Protein AF-A0A2W4TGY6-F1 (afdb_monomer_lite)

Sequence (217 aa):
MIARALAAIALIASVGFVSPMAEPAPAGVVAKAIVTSDPLVRLHDAVENATHRHVPGASGSNWVLHRVDRSEPGIDGREFVVATGVITTAGAPDTRMRLTGFYDATTGKLARVSYRLQPAAPTALAPETDWSVQLAVQRAFAQVLPDQTPSFALDSAQSSRVEGGGRRFEGSGIGTWDNNDARFVSFELTLSARGELVEFDYSTPGLGEDAEYVAEH

pLDDT: mean 70.06, std 19.74, range [31.3, 91.81]

Radius of gyration: 29.23 Å; chains: 1; bounding box: 54×73×100 Å

Structure (mmCIF, N/CA/C/O backbone):
data_AF-A0A2W4TGY6-F1
#
_entry.id   AF-A0A2W4TGY6-F1
#
loop_
_atom_site.group_PDB
_atom_site.id
_atom_site.type_symbol
_atom_site.label_atom_id
_atom_site.label_alt_id
_atom_site.label_comp_id
_atom_site.label_asym_id
_atom_site.label_entity_id
_atom_site.label_seq_id
_atom_site.pdbx_PDB_ins_code
_atom_site.Cartn_x
_atom_site.Cartn_y
_atom_site.Cartn_z
_atom_site.occupancy
_atom_site.B_iso_or_equiv
_atom_site.auth_seq_id
_atom_site.auth_comp_id
_atom_site.auth_asym_id
_atom_site.auth_atom_id
_atom_site.pdbx_PDB_model_num
ATOM 1 N N . MET A 1 1 ? -18.789 19.264 76.708 1.00 36.84 1 MET A N 1
ATOM 2 C CA . MET A 1 1 ? -17.474 19.914 76.508 1.00 36.84 1 MET A CA 1
ATOM 3 C C . MET A 1 1 ? -17.204 19.865 75.002 1.00 36.84 1 MET A C 1
ATOM 5 O O . MET A 1 1 ? -17.017 18.774 74.496 1.00 36.84 1 MET A O 1
ATOM 9 N N . ILE A 1 2 ? -17.655 20.846 74.204 1.00 33.03 2 ILE A N 1
ATOM 10 C CA . ILE A 1 2 ? -16.933 22.066 73.747 1.00 33.03 2 ILE A CA 1
ATOM 11 C C . ILE A 1 2 ? -15.502 21.728 73.285 1.00 33.03 2 ILE A C 1
ATOM 13 O O . ILE A 1 2 ? -14.760 21.210 74.102 1.00 33.03 2 ILE A O 1
ATOM 17 N N . ALA A 1 3 ? -14.969 22.056 72.104 1.00 36.59 3 ALA A N 1
ATOM 18 C CA . ALA A 1 3 ? -15.412 22.506 70.777 1.00 36.59 3 ALA A CA 1
ATOM 19 C C . ALA A 1 3 ? -14.113 22.674 69.945 1.00 36.59 3 ALA A C 1
ATOM 21 O O . ALA A 1 3 ? -13.110 23.036 70.549 1.00 36.59 3 ALA A O 1
ATOM 22 N N . ARG A 1 4 ? -14.197 22.606 68.599 1.00 39.66 4 ARG A N 1
ATOM 23 C CA . ARG A 1 4 ? -13.359 23.378 67.632 1.00 39.66 4 ARG A CA 1
ATOM 24 C C . ARG A 1 4 ? -11.844 23.066 67.616 1.00 39.66 4 ARG A C 1
ATOM 26 O O . ARG A 1 4 ? -11.298 22.566 68.576 1.00 39.66 4 ARG A O 1
ATOM 33 N N . ALA A 1 5 ? -11.030 23.356 66.608 1.00 41.00 5 ALA A N 1
ATOM 34 C CA . ALA A 1 5 ? -11.072 23.830 65.220 1.00 41.00 5 ALA A CA 1
ATOM 35 C C . ALA A 1 5 ? -9.586 23.710 64.766 1.00 41.00 5 ALA A C 1
ATOM 37 O O . ALA A 1 5 ? -8.693 23.905 65.581 1.00 41.00 5 ALA A O 1
ATOM 38 N N . LEU A 1 6 ? -9.287 23.166 63.584 1.00 41.88 6 LEU A N 1
ATOM 39 C CA . LEU A 1 6 ? -8.775 23.908 62.416 1.00 41.88 6 LEU A CA 1
ATOM 40 C C . LEU A 1 6 ? -7.467 24.724 62.613 1.00 41.88 6 LEU A C 1
ATOM 42 O O . LEU A 1 6 ? -7.444 25.710 63.337 1.00 41.88 6 LEU A O 1
ATOM 46 N N . ALA A 1 7 ? -6.494 24.382 61.755 1.00 37.22 7 ALA A N 1
ATOM 47 C CA . ALA A 1 7 ? -5.653 25.280 60.944 1.00 37.22 7 ALA A CA 1
ATOM 48 C C . ALA A 1 7 ? -4.264 25.776 61.411 1.00 37.22 7 ALA A C 1
ATOM 50 O O . ALA A 1 7 ? -4.027 26.107 62.565 1.00 37.22 7 ALA A O 1
ATOM 51 N N . ALA A 1 8 ? -3.452 25.961 60.351 1.00 40.72 8 ALA A N 1
ATOM 52 C CA . ALA A 1 8 ? -2.347 26.908 60.125 1.00 40.72 8 ALA A CA 1
ATOM 53 C C . ALA A 1 8 ? -0.943 26.429 60.541 1.00 40.72 8 ALA A C 1
ATOM 55 O O . ALA A 1 8 ? -0.646 26.248 61.712 1.00 40.72 8 ALA A O 1
ATOM 56 N N . ILE A 1 9 ? -0.079 26.043 59.590 1.00 43.41 9 ILE A N 1
ATOM 57 C CA . ILE A 1 9 ? 0.782 26.914 58.753 1.00 43.41 9 ILE A CA 1
ATOM 58 C C . ILE A 1 9 ? 1.551 27.929 59.606 1.00 43.41 9 ILE A C 1
ATOM 60 O O . ILE A 1 9 ? 0.996 28.942 60.019 1.00 43.41 9 ILE A O 1
ATOM 64 N N . ALA A 1 10 ? 2.856 27.695 59.767 1.00 44.34 10 ALA A N 1
ATOM 65 C CA . ALA A 1 10 ? 3.810 28.718 60.168 1.00 44.34 10 ALA A CA 1
ATOM 66 C C . ALA A 1 10 ? 5.026 28.690 59.232 1.00 44.34 10 ALA A C 1
ATOM 68 O O . ALA A 1 10 ? 5.767 27.716 59.132 1.00 44.34 10 ALA A O 1
ATOM 69 N N . LEU A 1 11 ? 5.145 29.802 58.520 1.00 32.25 11 LEU A N 1
ATOM 70 C CA . LEU A 1 11 ? 6.206 30.266 57.646 1.00 32.25 11 LEU A CA 1
ATOM 71 C C . LEU A 1 11 ? 7.428 30.685 58.482 1.00 32.25 11 LEU A C 1
ATOM 73 O O . LEU A 1 11 ? 7.255 31.481 59.400 1.00 32.25 11 LEU A O 1
ATOM 77 N N . ILE A 1 12 ? 8.646 30.256 58.130 1.00 46.69 12 ILE A N 1
ATOM 78 C CA . ILE A 1 12 ? 9.878 30.975 58.509 1.00 46.69 12 ILE A CA 1
ATOM 79 C C . ILE A 1 12 ? 10.827 31.031 57.303 1.00 46.69 12 ILE A C 1
ATOM 81 O O . ILE A 1 12 ? 11.457 30.047 56.925 1.00 46.69 12 ILE A O 1
ATOM 85 N N . ALA A 1 13 ? 10.909 32.226 56.712 1.00 34.91 13 ALA A N 1
ATOM 86 C CA . ALA A 1 13 ? 12.086 32.743 56.016 1.00 34.91 13 ALA A CA 1
ATOM 87 C C . ALA A 1 13 ? 13.178 33.008 57.077 1.00 34.91 13 ALA A C 1
ATOM 89 O O . ALA A 1 13 ? 12.854 33.421 58.184 1.00 34.91 13 ALA A O 1
ATOM 90 N N . SER A 1 14 ? 14.484 32.874 56.858 1.00 39.31 14 SER A N 1
ATOM 91 C CA . SER A 1 14 ? 15.265 33.791 56.026 1.00 39.31 14 SER A CA 1
ATOM 92 C C . SER A 1 14 ? 16.778 33.532 56.200 1.00 3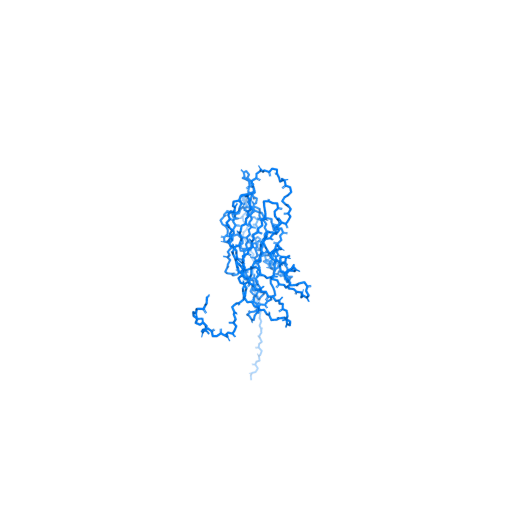9.31 14 SER A C 1
ATOM 94 O O . SER A 1 14 ? 17.253 33.311 57.306 1.00 39.31 14 SER A O 1
ATOM 96 N N . VAL A 1 15 ? 17.489 33.628 55.070 1.00 37.28 15 VAL A N 1
ATOM 97 C CA . VAL A 1 15 ? 18.794 34.283 54.835 1.00 37.28 15 VAL A CA 1
ATOM 98 C C . VAL A 1 15 ? 20.065 33.763 55.537 1.00 37.28 15 VAL A C 1
ATOM 100 O O . VAL A 1 15 ? 20.356 34.070 56.686 1.00 37.28 15 VAL A O 1
ATOM 103 N N . GLY A 1 16 ? 20.936 33.165 54.716 1.00 32.06 16 GLY A N 1
ATOM 104 C CA . GLY A 1 16 ? 22.392 33.278 54.813 1.00 32.06 16 GLY A CA 1
ATOM 105 C C . GLY A 1 16 ? 22.969 33.520 53.414 1.00 32.06 16 GLY A C 1
ATOM 106 O O . GLY A 1 16 ? 22.991 32.617 52.586 1.00 32.06 16 GLY A O 1
ATOM 107 N N . PHE A 1 17 ? 23.357 34.764 53.133 1.00 31.67 17 PHE A N 1
ATOM 108 C CA . PHE A 1 17 ? 23.968 35.234 51.884 1.00 31.67 17 PHE A CA 1
ATOM 109 C C . PHE A 1 17 ? 25.457 34.855 51.847 1.00 31.67 17 PHE A C 1
ATOM 111 O O . PHE A 1 17 ? 26.193 35.339 52.699 1.00 31.67 17 PHE A O 1
ATOM 118 N N . VAL A 1 18 ? 25.913 34.106 50.834 1.00 36.84 18 VAL A N 1
ATOM 119 C CA . VAL A 1 18 ? 27.200 34.350 50.149 1.00 36.84 18 VAL A CA 1
ATOM 120 C C . VAL A 1 18 ? 27.073 33.859 48.698 1.00 36.84 18 VAL A C 1
ATOM 122 O O . VAL A 1 18 ? 26.816 32.688 48.442 1.00 36.84 18 VAL A O 1
ATOM 125 N N . SER A 1 19 ? 27.245 34.759 47.735 1.00 33.69 19 SER A N 1
ATOM 126 C CA . SER A 1 19 ? 27.652 34.450 46.356 1.00 33.69 19 SER A CA 1
ATOM 127 C C . SER A 1 19 ? 28.918 35.269 46.095 1.00 33.69 19 SER A C 1
ATOM 129 O O . SER A 1 19 ? 29.038 36.368 46.643 1.00 33.69 19 SER A O 1
ATOM 131 N N . PRO A 1 20 ? 29.868 34.753 45.298 1.00 43.09 20 PRO A N 1
ATOM 132 C CA . PRO A 1 20 ? 29.775 35.091 43.883 1.00 43.09 20 PRO A CA 1
ATOM 133 C C . PRO A 1 20 ? 30.134 33.946 42.917 1.00 43.09 20 PRO A C 1
ATOM 135 O O . PRO A 1 20 ? 31.142 33.267 43.060 1.00 43.09 20 PRO A O 1
ATOM 138 N N . MET A 1 21 ? 29.325 33.871 41.858 1.00 35.94 21 MET A N 1
ATOM 139 C CA . MET A 1 21 ? 29.718 33.542 40.483 1.00 35.94 21 MET A CA 1
ATOM 140 C C . MET A 1 21 ? 30.030 32.074 40.135 1.00 35.94 21 MET A C 1
ATOM 142 O O . MET A 1 21 ? 31.175 31.668 39.983 1.00 35.94 21 MET A O 1
ATOM 146 N N . ALA A 1 22 ? 28.960 31.327 39.856 1.00 35.75 22 ALA A N 1
ATOM 147 C CA . ALA A 1 22 ? 28.905 30.378 38.746 1.00 35.75 22 ALA A CA 1
ATOM 148 C C . ALA A 1 22 ? 27.548 30.578 38.044 1.00 35.75 22 ALA A C 1
ATOM 150 O O . ALA A 1 22 ? 26.528 30.748 38.711 1.00 35.75 22 ALA A O 1
ATOM 151 N N . GLU A 1 23 ? 27.564 30.665 36.716 1.00 38.12 23 GLU A N 1
ATOM 152 C CA . GLU A 1 23 ? 26.414 30.920 35.841 1.00 38.12 23 GLU A CA 1
ATOM 153 C C . GLU A 1 23 ? 25.168 30.066 36.152 1.00 38.12 23 GLU A C 1
ATOM 155 O O . GLU A 1 23 ? 25.290 28.893 36.518 1.00 38.12 23 GLU A O 1
ATOM 160 N N . PRO A 1 24 ? 23.952 30.607 35.943 1.00 36.69 24 PRO A N 1
ATOM 161 C CA . PRO A 1 24 ? 22.729 29.828 36.029 1.00 36.69 24 PRO A CA 1
ATOM 162 C C . PRO A 1 24 ? 22.634 28.893 34.818 1.00 36.69 24 PRO A C 1
ATOM 164 O O . PRO A 1 24 ? 22.307 29.324 33.713 1.00 36.69 24 PRO A O 1
ATOM 167 N N . ALA A 1 25 ? 22.860 27.595 35.023 1.00 43.50 25 ALA A N 1
ATOM 168 C CA . ALA A 1 25 ? 22.314 26.603 34.103 1.00 43.50 25 ALA A CA 1
ATOM 169 C C . ALA A 1 25 ? 20.780 26.768 34.117 1.00 43.50 25 ALA A C 1
ATOM 171 O O . ALA A 1 25 ? 20.180 26.744 35.199 1.00 43.50 25 ALA A O 1
ATOM 172 N N . PRO A 1 26 ? 20.137 27.019 32.963 1.00 41.47 26 PRO A N 1
ATOM 173 C CA . PRO A 1 26 ? 18.735 27.389 32.928 1.00 41.47 26 PRO A CA 1
ATOM 174 C C . PRO A 1 26 ? 17.873 26.262 33.487 1.00 41.47 26 PRO A C 1
ATOM 176 O O . PRO A 1 26 ? 18.088 25.082 33.205 1.00 41.47 26 PRO A O 1
ATOM 179 N N . ALA A 1 27 ? 16.899 26.681 34.295 1.00 38.06 27 ALA A N 1
ATOM 180 C CA . ALA A 1 27 ? 15.831 25.871 34.841 1.00 38.06 27 ALA A CA 1
ATOM 181 C C . ALA A 1 27 ? 15.358 24.846 33.810 1.00 38.06 27 ALA A C 1
ATOM 183 O O . ALA A 1 27 ? 14.990 25.206 32.690 1.00 38.06 27 ALA A O 1
ATOM 184 N N . GLY A 1 28 ? 15.378 23.576 34.217 1.00 31.30 28 GLY A N 1
ATOM 185 C CA . GLY A 1 28 ? 14.817 22.484 33.446 1.00 31.30 28 GLY A CA 1
ATOM 186 C C . GLY A 1 28 ? 13.420 22.868 32.987 1.00 31.30 28 GLY A C 1
ATOM 187 O O . GLY A 1 28 ? 12.489 22.966 33.789 1.00 31.30 28 GLY A O 1
ATOM 188 N N . VAL A 1 29 ? 13.292 23.105 31.684 1.00 33.41 29 VAL A N 1
ATOM 189 C CA . VAL A 1 29 ? 12.009 23.128 31.006 1.00 33.41 29 VAL A CA 1
ATOM 190 C C . VAL A 1 29 ? 11.471 21.717 31.172 1.00 33.41 29 VAL A C 1
ATOM 192 O O . VAL A 1 29 ? 11.839 20.800 30.442 1.00 33.41 29 VAL A O 1
ATOM 195 N N . VAL A 1 30 ? 10.632 21.516 32.187 1.00 37.06 30 VAL A N 1
ATOM 196 C CA . VAL A 1 30 ? 9.728 20.375 32.211 1.00 37.06 30 VAL A CA 1
ATOM 197 C C . VAL A 1 30 ? 8.812 20.623 31.023 1.00 37.06 30 VAL A C 1
ATOM 199 O O . VAL A 1 30 ? 7.873 21.413 31.114 1.00 37.06 30 VAL A O 1
ATOM 202 N N . ALA A 1 31 ? 9.164 20.045 29.874 1.00 35.81 31 ALA A N 1
ATOM 203 C CA . ALA A 1 31 ? 8.330 20.053 28.690 1.00 35.81 31 ALA A CA 1
ATOM 204 C C . ALA A 1 31 ? 7.011 19.397 29.095 1.00 35.81 31 ALA A C 1
ATOM 206 O O . ALA A 1 31 ? 6.897 18.177 29.211 1.00 35.81 31 ALA A O 1
ATOM 207 N N . LYS A 1 32 ? 6.028 20.233 29.425 1.00 33.88 32 LYS A N 1
ATOM 208 C CA . LYS A 1 32 ? 4.662 19.810 29.672 1.00 33.88 32 LYS A CA 1
ATOM 209 C C . LYS A 1 32 ? 4.199 19.261 28.333 1.00 33.88 32 LYS A C 1
ATOM 211 O O . LYS A 1 32 ? 3.981 20.043 27.413 1.00 33.88 32 LYS A O 1
ATOM 216 N N . ALA A 1 33 ? 4.167 17.933 28.211 1.00 37.94 33 ALA A N 1
ATOM 217 C CA . ALA A 1 33 ? 3.685 17.253 27.021 1.00 37.94 33 ALA A CA 1
ATOM 218 C C . ALA A 1 33 ? 2.339 17.881 26.659 1.00 37.94 33 ALA A C 1
ATOM 220 O O . ALA A 1 33 ? 1.377 17.797 27.429 1.00 37.94 33 ALA A O 1
ATOM 221 N N . ILE A 1 34 ? 2.313 18.608 25.545 1.00 45.03 34 ILE A N 1
ATOM 222 C CA . ILE A 1 34 ? 1.087 19.161 24.998 1.00 45.03 34 ILE A CA 1
ATOM 223 C C . ILE A 1 34 ? 0.309 17.931 24.553 1.00 45.03 34 ILE A C 1
ATOM 225 O O . ILE A 1 34 ? 0.612 17.325 23.532 1.00 45.03 34 ILE A O 1
ATOM 229 N N . VAL A 1 35 ? -0.634 17.491 25.384 1.00 47.22 35 VAL A N 1
ATOM 230 C CA . VAL A 1 35 ? -1.609 16.480 24.990 1.00 47.22 35 VAL A CA 1
ATOM 231 C C . VAL A 1 35 ? -2.537 17.191 24.021 1.00 47.22 35 VAL A C 1
ATOM 233 O O . VAL A 1 35 ? -3.516 17.816 24.424 1.00 47.22 35 VAL A O 1
ATOM 236 N N . THR A 1 36 ? -2.160 17.193 22.747 1.00 51.38 36 THR A N 1
ATOM 237 C CA . THR A 1 36 ? -2.984 17.784 21.704 1.00 51.38 36 THR A CA 1
ATOM 238 C C . THR A 1 36 ? -4.235 16.927 21.546 1.00 51.38 36 THR A C 1
ATOM 240 O O . THR A 1 36 ? -4.145 15.719 21.341 1.00 51.38 36 THR A O 1
ATOM 243 N N . SER A 1 37 ? -5.412 17.536 21.683 1.00 61.47 37 SER A N 1
ATOM 244 C CA . SER A 1 37 ? -6.711 16.854 21.578 1.00 61.47 37 SER A CA 1
ATOM 245 C C . SER A 1 37 ? -7.128 16.568 20.133 1.00 61.47 37 SER A C 1
ATOM 247 O O . SER A 1 37 ? -8.112 15.867 19.916 1.00 61.47 37 SER A O 1
ATOM 249 N N . ASP A 1 38 ? -6.419 17.137 19.155 1.00 74.81 38 ASP A N 1
ATOM 250 C CA . ASP A 1 38 ? -6.697 16.951 17.734 1.00 74.81 38 ASP A CA 1
ATOM 251 C C . ASP A 1 38 ? -6.284 15.530 17.298 1.00 74.81 38 ASP A C 1
ATOM 253 O O . ASP A 1 38 ? -5.100 15.182 17.398 1.00 74.81 38 ASP A O 1
ATOM 257 N N . PRO A 1 39 ? -7.225 14.697 16.809 1.00 71.81 39 PRO A N 1
ATOM 258 C CA . PRO A 1 39 ? -6.940 13.338 16.355 1.00 71.81 39 PRO A CA 1
ATOM 259 C C . PRO A 1 39 ? -5.840 13.260 15.289 1.00 71.81 39 PRO A C 1
ATOM 261 O O . PRO A 1 39 ? -5.061 12.307 15.286 1.00 71.81 39 PRO A O 1
ATOM 264 N N . LEU A 1 40 ? -5.748 14.258 14.403 1.00 77.56 40 LEU A N 1
ATOM 265 C CA . LEU A 1 40 ? -4.730 14.290 13.352 1.00 77.56 40 LEU A CA 1
ATOM 266 C C . LEU A 1 40 ? -3.344 14.559 13.929 1.00 77.56 40 LEU A C 1
ATOM 268 O O . LEU A 1 40 ? -2.377 13.912 13.529 1.00 77.56 40 LEU A O 1
ATOM 272 N N . VAL A 1 41 ? -3.252 15.462 14.907 1.00 82.25 41 VAL A N 1
ATOM 273 C CA . VAL A 1 41 ? -1.983 15.748 15.587 1.00 82.25 41 VAL A CA 1
ATOM 274 C C . VAL A 1 41 ? -1.541 14.540 16.408 1.00 82.25 41 VAL A C 1
ATOM 276 O O . VAL A 1 41 ? -0.393 14.126 16.298 1.00 82.25 41 VAL A O 1
ATOM 279 N N . ARG A 1 42 ? -2.457 13.884 17.135 1.00 85.12 42 ARG A N 1
ATOM 280 C CA . ARG A 1 42 ? -2.125 12.663 17.895 1.00 85.12 42 ARG A CA 1
ATOM 281 C C . ARG A 1 42 ? -1.643 11.526 17.003 1.00 85.12 42 ARG A C 1
ATOM 283 O O . ARG A 1 42 ? -0.796 10.742 17.423 1.00 85.12 42 ARG A O 1
ATOM 290 N N . LEU A 1 43 ? -2.198 11.398 15.801 1.00 84.00 43 LEU A N 1
ATOM 291 C CA . LEU A 1 43 ? -1.736 10.410 14.836 1.00 84.00 43 LEU A CA 1
ATOM 292 C C . LEU A 1 43 ? -0.354 10.764 14.286 1.00 84.00 43 LEU A C 1
ATOM 294 O O . LEU A 1 43 ? 0.498 9.882 14.189 1.00 84.00 43 LEU A O 1
ATOM 298 N N . HIS A 1 44 ? -0.124 12.033 13.949 1.00 85.12 44 HIS A N 1
ATOM 299 C CA . HIS A 1 44 ? 1.182 12.495 13.491 1.00 85.12 44 HIS A CA 1
ATOM 300 C C . HIS A 1 44 ? 2.253 12.232 14.558 1.00 85.12 44 HIS A C 1
ATOM 302 O O . HIS A 1 44 ? 3.244 11.565 14.264 1.00 85.12 44 HIS A O 1
ATOM 308 N N . ASP A 1 45 ? 1.982 12.607 15.810 1.00 87.94 45 ASP A N 1
ATOM 309 C CA . ASP A 1 45 ? 2.859 12.335 16.951 1.00 87.94 45 ASP A CA 1
ATOM 310 C C . ASP A 1 45 ? 3.095 10.828 17.133 1.00 87.94 45 ASP A C 1
ATOM 312 O O . ASP A 1 45 ? 4.203 10.397 17.453 1.00 87.94 45 ASP A O 1
ATOM 316 N N . ALA A 1 46 ? 2.069 9.992 16.938 1.00 89.00 46 ALA A N 1
ATOM 317 C CA . ALA A 1 46 ? 2.204 8.540 17.040 1.00 89.00 46 ALA A CA 1
ATOM 318 C C . ALA A 1 46 ? 3.097 7.962 15.931 1.00 89.00 46 ALA A C 1
ATOM 320 O O . ALA A 1 46 ? 3.905 7.072 16.203 1.00 89.00 46 ALA A O 1
ATOM 321 N N . VAL A 1 47 ? 2.975 8.472 14.702 1.00 87.75 47 VAL A N 1
ATOM 322 C CA . VAL A 1 47 ? 3.815 8.092 13.558 1.00 87.75 47 VAL A CA 1
ATOM 323 C C . VAL A 1 47 ? 5.256 8.554 13.766 1.00 87.75 47 VAL A C 1
ATOM 325 O O . VAL A 1 47 ? 6.179 7.771 13.540 1.00 87.75 47 VAL A O 1
ATOM 328 N N . GLU A 1 48 ? 5.468 9.782 14.232 1.00 88.56 48 GLU A N 1
ATOM 329 C CA . GLU A 1 48 ? 6.797 10.334 14.509 1.00 88.56 48 GLU A CA 1
ATOM 330 C C . GLU A 1 48 ? 7.487 9.567 15.647 1.00 88.56 48 GLU A C 1
ATOM 332 O O . GLU A 1 48 ? 8.602 9.064 15.482 1.00 88.56 48 GLU A O 1
ATOM 337 N N . ASN A 1 49 ? 6.783 9.341 16.761 1.00 88.25 49 ASN A N 1
ATOM 338 C CA . ASN A 1 49 ? 7.291 8.524 17.863 1.00 88.25 49 ASN A CA 1
ATOM 339 C C . ASN A 1 49 ? 7.602 7.088 17.421 1.00 88.25 49 ASN A C 1
ATOM 341 O O . ASN A 1 49 ? 8.629 6.529 17.813 1.00 88.25 49 ASN A O 1
ATOM 345 N N . ALA A 1 50 ? 6.738 6.474 16.606 1.00 86.81 50 ALA A N 1
ATOM 346 C CA . ALA A 1 50 ? 6.988 5.143 16.061 1.00 86.81 50 ALA A CA 1
ATOM 347 C C . ALA A 1 50 ? 8.215 5.129 15.139 1.00 86.81 50 ALA A C 1
ATOM 349 O O . ALA A 1 50 ? 9.011 4.193 15.203 1.00 86.81 50 ALA A O 1
ATOM 350 N N . THR A 1 51 ? 8.396 6.178 14.337 1.00 85.44 51 THR A N 1
ATOM 351 C CA . THR A 1 51 ? 9.543 6.344 13.441 1.00 85.44 51 THR A CA 1
ATOM 352 C C . THR A 1 51 ? 10.842 6.399 14.241 1.00 85.44 51 THR A C 1
ATOM 354 O O . THR A 1 51 ? 11.709 5.550 14.044 1.00 85.44 51 THR A O 1
ATOM 357 N N . HIS A 1 52 ? 10.953 7.303 15.219 1.00 85.38 52 HIS A N 1
ATOM 358 C CA . HIS A 1 52 ? 12.153 7.407 16.058 1.00 85.38 52 HIS A CA 1
ATOM 359 C C . HIS A 1 52 ? 12.425 6.148 16.888 1.00 85.38 52 HIS A C 1
ATOM 361 O O . HIS A 1 52 ? 13.579 5.806 17.141 1.00 85.38 52 HIS A O 1
ATOM 367 N N . ARG A 1 53 ? 11.374 5.436 17.313 1.00 86.00 53 ARG A N 1
ATOM 368 C CA . ARG A 1 53 ? 11.519 4.231 18.135 1.00 86.00 53 ARG A CA 1
ATOM 369 C C . ARG A 1 53 ? 11.926 2.992 17.339 1.00 86.00 53 ARG A C 1
ATOM 371 O O . ARG A 1 53 ? 12.658 2.160 17.871 1.00 86.00 53 ARG A O 1
ATOM 378 N N . HIS A 1 54 ? 11.397 2.820 16.129 1.00 82.19 54 HIS A N 1
ATOM 379 C CA . HIS A 1 54 ? 11.490 1.553 15.398 1.00 82.19 54 HIS A CA 1
ATOM 380 C C . HIS A 1 54 ? 12.388 1.604 14.167 1.00 82.19 54 HIS A C 1
ATOM 382 O O . HIS A 1 54 ? 12.840 0.548 13.732 1.00 82.19 54 HIS A O 1
ATOM 388 N N . VAL A 1 55 ? 12.652 2.785 13.605 1.00 80.69 55 VAL A N 1
ATOM 389 C CA . VAL A 1 55 ? 13.395 2.909 12.350 1.00 80.69 55 VAL A CA 1
ATOM 390 C C . VAL A 1 55 ? 14.867 3.222 12.635 1.00 80.69 55 VAL A C 1
ATOM 392 O O . VAL A 1 55 ? 15.181 4.275 13.199 1.00 80.69 55 VAL A O 1
ATOM 395 N N . PRO A 1 56 ? 15.804 2.342 12.239 1.00 76.06 56 PRO A N 1
ATOM 396 C CA . PRO A 1 56 ? 17.230 2.595 12.395 1.00 76.06 56 PRO A CA 1
ATOM 397 C C . PRO A 1 56 ? 17.651 3.867 11.656 1.00 76.06 56 PRO A C 1
ATOM 399 O O . PRO A 1 56 ? 17.309 4.055 10.492 1.00 76.06 56 PRO A O 1
ATOM 402 N N . GLY A 1 57 ? 18.401 4.739 12.332 1.00 72.69 57 GLY A N 1
ATOM 403 C CA . GLY A 1 57 ? 18.884 6.000 11.755 1.00 72.69 57 GLY A CA 1
ATOM 404 C C . GLY A 1 57 ? 17.865 7.145 11.738 1.00 72.69 57 GLY A C 1
ATOM 405 O O . GLY A 1 57 ? 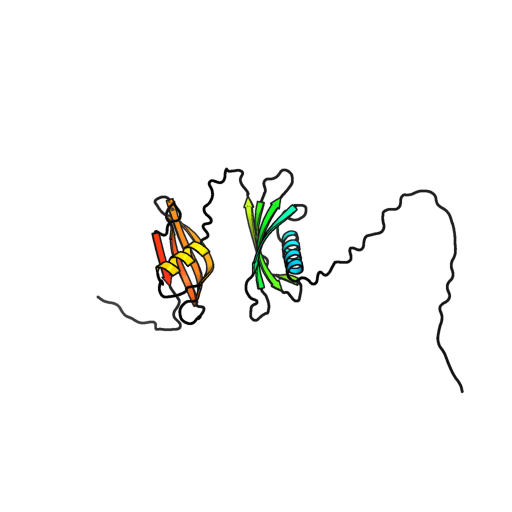18.227 8.256 11.359 1.00 72.69 57 GLY A O 1
ATOM 406 N N . ALA A 1 58 ? 16.623 6.928 12.188 1.00 75.06 58 ALA A N 1
ATOM 407 C CA . ALA A 1 58 ? 15.649 8.012 12.336 1.00 75.06 58 ALA A CA 1
ATOM 408 C C . ALA A 1 58 ? 15.953 8.927 13.535 1.00 75.06 58 ALA A C 1
ATOM 410 O O . ALA A 1 58 ? 15.635 10.114 13.514 1.00 75.06 58 ALA A O 1
ATOM 411 N N . SER A 1 59 ? 16.576 8.402 14.591 1.00 72.00 59 SER A N 1
ATOM 412 C CA . SER A 1 59 ? 17.010 9.202 15.742 1.00 72.00 59 SER A CA 1
ATOM 413 C C . SER A 1 59 ? 18.138 10.155 15.345 1.00 72.00 59 SER A C 1
ATOM 415 O O . SER A 1 59 ? 19.233 9.709 15.012 1.00 72.00 59 SER A O 1
ATOM 417 N N . GLY A 1 60 ? 17.869 11.463 15.391 1.00 66.75 60 GLY A N 1
ATOM 418 C CA . GLY A 1 60 ? 18.813 12.512 14.980 1.00 66.75 60 GLY A CA 1
ATOM 419 C C . GLY A 1 60 ? 18.759 12.884 13.493 1.00 66.75 60 GLY A C 1
ATOM 420 O O . GLY A 1 60 ? 19.512 13.757 13.070 1.00 66.75 60 GLY A O 1
ATOM 421 N N . SER A 1 61 ? 17.868 12.261 12.717 1.00 70.88 61 SER A N 1
ATOM 422 C CA . SER A 1 61 ? 17.578 12.647 11.333 1.00 70.88 61 SER A CA 1
ATOM 423 C C . SER A 1 61 ? 16.291 13.464 11.264 1.00 70.88 61 SER A C 1
ATOM 425 O O . SER A 1 61 ? 15.382 13.280 12.075 1.00 70.88 61 SER A O 1
ATOM 427 N N . ASN A 1 62 ? 16.191 14.341 10.267 1.00 75.56 62 ASN A N 1
ATOM 428 C CA . ASN A 1 62 ? 14.977 15.109 10.027 1.00 75.56 62 ASN A CA 1
ATOM 429 C C . ASN A 1 62 ? 14.008 14.232 9.225 1.00 75.56 62 ASN A C 1
ATOM 431 O O . ASN A 1 62 ? 14.195 14.000 8.026 1.00 75.56 62 ASN A O 1
ATOM 435 N N . TRP A 1 63 ? 12.995 13.711 9.913 1.00 78.44 63 TRP A N 1
ATOM 436 C CA . TRP A 1 63 ? 11.869 13.019 9.300 1.00 78.44 63 TRP A CA 1
ATOM 437 C C . TRP A 1 63 ? 10.882 14.041 8.732 1.00 78.44 63 TRP A C 1
ATOM 439 O O . TRP A 1 63 ? 10.405 14.920 9.445 1.00 78.44 63 TRP A O 1
ATOM 449 N N . VAL A 1 64 ? 10.560 13.909 7.447 1.00 81.50 64 VAL A N 1
ATOM 450 C CA . VAL A 1 64 ? 9.522 14.703 6.787 1.00 81.50 64 VAL A CA 1
ATOM 451 C C . VAL A 1 64 ? 8.413 13.766 6.343 1.00 81.50 64 VAL A C 1
ATOM 453 O O . VAL A 1 64 ? 8.571 12.984 5.403 1.00 81.50 64 VAL A O 1
ATOM 456 N N . LEU A 1 65 ? 7.274 13.852 7.023 1.00 80.81 65 LEU A N 1
ATOM 457 C CA . LEU A 1 65 ? 6.067 13.130 6.652 1.00 80.81 65 LEU A CA 1
ATOM 458 C C . LEU A 1 65 ? 5.445 13.758 5.396 1.00 80.81 65 LEU A C 1
ATOM 460 O O . LEU A 1 65 ? 5.152 14.951 5.374 1.00 80.81 65 LEU A O 1
ATOM 464 N N . HIS A 1 66 ? 5.210 12.955 4.359 1.00 78.50 66 HIS A N 1
ATOM 465 C CA . HIS A 1 66 ? 4.572 13.419 3.122 1.00 78.50 66 HIS A CA 1
ATOM 466 C C . HIS A 1 66 ? 3.095 13.044 3.044 1.00 78.50 66 HIS A C 1
ATOM 468 O O . HIS A 1 66 ? 2.285 13.826 2.552 1.00 78.50 66 HIS A O 1
ATOM 474 N N . ARG A 1 67 ? 2.741 11.839 3.501 1.00 76.62 67 ARG A N 1
ATOM 475 C CA . ARG A 1 67 ? 1.377 11.313 3.390 1.00 76.62 67 ARG A CA 1
ATOM 476 C C . ARG A 1 67 ? 1.087 10.292 4.480 1.00 76.62 67 ARG A C 1
ATOM 478 O O . ARG A 1 67 ? 1.960 9.494 4.823 1.00 76.62 67 ARG A O 1
ATOM 485 N N . VAL A 1 68 ? -0.149 10.308 4.974 1.00 80.81 68 VAL A N 1
ATOM 486 C CA . VAL A 1 68 ? -0.703 9.314 5.899 1.00 80.81 68 VAL A CA 1
ATOM 487 C C . VAL A 1 68 ? -2.048 8.851 5.363 1.00 80.81 68 VAL A C 1
ATOM 489 O O . VAL A 1 68 ? -2.964 9.659 5.229 1.00 80.81 68 VAL A O 1
ATOM 492 N N . ASP A 1 69 ? -2.161 7.559 5.086 1.00 76.31 69 ASP A N 1
ATOM 493 C CA . ASP A 1 69 ? -3.419 6.899 4.746 1.00 76.31 69 ASP A CA 1
ATOM 494 C C . ASP A 1 69 ? -3.909 6.076 5.945 1.00 76.31 69 ASP A C 1
ATOM 496 O O . ASP A 1 69 ? -3.106 5.533 6.713 1.00 76.31 69 ASP A O 1
ATOM 500 N N . ARG A 1 70 ? -5.233 5.995 6.102 1.00 80.44 70 ARG A N 1
ATOM 501 C CA . ARG A 1 70 ? -5.906 5.310 7.212 1.00 80.44 70 ARG A CA 1
ATOM 502 C C . ARG A 1 70 ? -7.023 4.417 6.697 1.00 80.44 70 ARG A C 1
ATOM 504 O O . ARG A 1 70 ? -7.739 4.821 5.783 1.00 80.44 70 ARG A O 1
ATOM 511 N N . SER A 1 71 ? -7.193 3.250 7.308 1.00 73.19 71 SER A N 1
ATOM 512 C CA . SER A 1 71 ? -8.413 2.459 7.158 1.00 73.19 71 SER A CA 1
ATOM 513 C C . SER A 1 71 ? -9.519 2.978 8.074 1.00 73.19 71 SER A C 1
ATOM 515 O O . SER A 1 71 ? -9.257 3.695 9.041 1.00 73.19 71 SER A O 1
ATOM 517 N N . GLU A 1 72 ? -10.749 2.541 7.815 1.00 72.19 72 GLU A N 1
ATOM 518 C CA . GLU A 1 72 ? -11.804 2.617 8.824 1.00 72.19 72 GLU A CA 1
ATOM 519 C C . GLU A 1 72 ? -11.413 1.793 10.070 1.00 72.19 72 GLU A C 1
ATOM 521 O O . GLU A 1 72 ? -10.661 0.811 9.945 1.00 72.19 72 GLU A O 1
ATOM 526 N N . PRO A 1 73 ? -11.870 2.186 11.274 1.00 73.56 73 PRO A N 1
ATOM 527 C CA . PRO A 1 73 ? -11.616 1.428 12.493 1.00 73.56 73 PRO A CA 1
ATOM 528 C C . PRO A 1 73 ? -12.251 0.035 12.417 1.00 73.56 73 PRO A C 1
ATOM 530 O O . PRO A 1 73 ? -13.429 -0.102 12.089 1.00 73.56 73 PRO A O 1
ATOM 533 N N . GLY A 1 74 ? -11.482 -0.999 12.763 1.00 66.56 74 GLY A N 1
ATOM 534 C CA . GLY A 1 74 ? -11.999 -2.362 12.888 1.00 66.56 74 GLY A CA 1
ATOM 535 C C . GLY A 1 74 ? -12.918 -2.551 14.104 1.00 66.56 74 GLY A C 1
ATOM 536 O O . GLY A 1 74 ? -13.135 -1.641 14.902 1.00 66.56 74 GLY A O 1
ATOM 537 N N . ILE A 1 75 ? -13.414 -3.778 14.300 1.00 66.31 75 ILE A N 1
ATOM 538 C CA . ILE A 1 75 ? -14.265 -4.166 15.450 1.00 66.31 75 ILE A CA 1
ATOM 539 C C . ILE A 1 75 ? -13.561 -3.920 16.800 1.00 66.31 75 ILE A C 1
ATOM 541 O O . ILE A 1 75 ? -14.201 -3.688 17.822 1.00 66.31 75 ILE A O 1
ATOM 545 N N . ASP A 1 76 ? -12.231 -3.943 16.807 1.00 77.06 76 ASP A N 1
ATOM 546 C CA . ASP A 1 76 ? -11.376 -3.655 17.958 1.00 77.06 76 ASP A CA 1
ATOM 547 C C . ASP A 1 76 ? -11.045 -2.159 18.128 1.00 77.06 76 ASP A C 1
ATOM 549 O O . ASP A 1 76 ? -10.264 -1.801 19.012 1.00 77.06 76 ASP A O 1
ATOM 553 N N . GLY A 1 77 ? -11.618 -1.288 17.291 1.00 78.81 77 GLY A N 1
ATOM 554 C CA . GLY A 1 77 ? -11.448 0.163 17.338 1.00 78.81 77 GLY A CA 1
ATOM 555 C C . GLY A 1 77 ? -10.074 0.659 16.882 1.00 78.81 77 GLY A C 1
ATOM 556 O O . GLY A 1 77 ? -9.749 1.825 17.110 1.00 78.81 77 GLY A O 1
ATOM 557 N N . ARG A 1 78 ? -9.252 -0.204 16.267 1.00 81.56 78 ARG A N 1
ATOM 558 C CA . ARG A 1 78 ? -7.927 0.167 15.753 1.00 81.56 78 ARG A CA 1
ATOM 559 C C . ARG A 1 78 ? -7.984 0.467 14.262 1.00 81.56 78 ARG A C 1
ATOM 561 O O . ARG A 1 78 ? -8.639 -0.23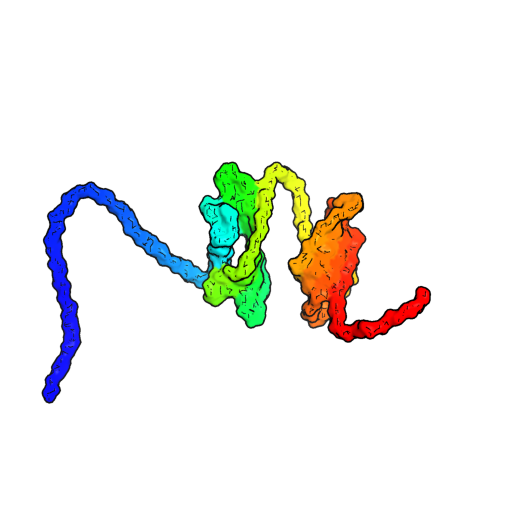8 13.500 1.00 81.56 78 ARG A O 1
ATOM 568 N N . GLU A 1 79 ? -7.248 1.491 13.853 1.00 81.50 79 GLU A N 1
ATOM 569 C CA . GLU A 1 79 ? -7.122 1.913 12.457 1.00 81.50 79 GLU A CA 1
ATOM 570 C C . GLU A 1 79 ? -5.800 1.390 11.892 1.00 81.50 79 GLU A C 1
ATOM 572 O O . GLU A 1 79 ? -4.749 1.539 12.519 1.00 81.50 79 GLU A O 1
ATOM 577 N N . PHE A 1 80 ? -5.807 0.786 10.706 1.00 82.12 80 PHE A N 1
ATOM 578 C CA . PHE A 1 80 ? -4.563 0.498 10.003 1.00 82.12 80 PHE A CA 1
ATOM 579 C C . PHE A 1 80 ? -4.039 1.781 9.357 1.00 82.12 80 PHE A C 1
ATOM 581 O O . PHE A 1 80 ? -4.771 2.485 8.663 1.00 82.12 80 PHE A O 1
ATOM 588 N N . VAL A 1 81 ? -2.764 2.084 9.586 1.00 81.69 81 VAL A N 1
ATOM 589 C CA . VAL A 1 81 ? -2.122 3.322 9.144 1.00 81.69 81 VAL A CA 1
ATOM 590 C C . VAL A 1 81 ? -0.941 3.003 8.249 1.00 81.69 81 VAL A C 1
ATOM 592 O O . VAL A 1 81 ? -0.106 2.158 8.580 1.00 81.69 81 VAL A O 1
ATOM 595 N N . VAL A 1 82 ? -0.840 3.743 7.146 1.00 85.12 82 VAL A N 1
ATOM 596 C CA . VAL A 1 82 ? 0.319 3.765 6.254 1.00 85.12 82 VAL A CA 1
ATOM 597 C C . VAL A 1 82 ? 0.858 5.189 6.203 1.00 85.12 82 VAL A C 1
ATOM 599 O O . VAL A 1 82 ? 0.228 6.079 5.642 1.00 85.12 82 VAL A O 1
ATOM 602 N N . ALA A 1 83 ? 2.040 5.407 6.766 1.00 80.44 83 ALA A N 1
ATOM 603 C CA . ALA A 1 83 ? 2.755 6.673 6.705 1.00 80.44 83 ALA A CA 1
ATOM 604 C C . ALA A 1 83 ? 3.918 6.581 5.713 1.00 80.44 83 ALA A C 1
ATOM 606 O O . ALA A 1 83 ? 4.722 5.649 5.756 1.00 80.44 83 ALA A O 1
ATOM 607 N N . THR A 1 84 ? 4.031 7.561 4.824 1.00 83.88 84 THR A N 1
ATOM 608 C CA . THR A 1 84 ? 5.149 7.681 3.881 1.00 83.88 84 THR A CA 1
ATOM 609 C C . THR A 1 84 ? 5.820 9.033 4.019 1.00 83.88 84 THR A C 1
ATOM 611 O O . THR A 1 84 ? 5.156 10.053 4.216 1.00 83.88 84 THR A O 1
ATOM 614 N N . GLY A 1 85 ? 7.138 9.044 3.886 1.00 84.69 85 GLY A N 1
ATOM 615 C CA . GLY A 1 85 ? 7.929 10.257 4.007 1.00 84.69 85 GLY A CA 1
ATOM 616 C C . GLY A 1 85 ? 9.396 10.008 3.703 1.00 84.69 85 GLY A C 1
ATOM 617 O O . GLY A 1 85 ? 9.761 8.967 3.145 1.00 84.69 85 GLY A O 1
ATOM 618 N N . VAL A 1 86 ? 10.233 10.966 4.078 1.00 85.56 86 VAL A N 1
ATOM 619 C CA . VAL A 1 86 ? 11.670 10.939 3.817 1.00 85.56 86 VAL A CA 1
ATOM 620 C C . VAL A 1 86 ? 12.440 11.177 5.108 1.00 85.56 86 VAL A C 1
ATOM 622 O O . VAL A 1 86 ? 12.128 12.076 5.885 1.00 85.56 86 VAL A O 1
ATOM 625 N N . ILE A 1 87 ? 13.465 10.360 5.327 1.00 83.06 87 ILE A N 1
ATOM 626 C CA . ILE A 1 87 ? 14.496 10.605 6.328 1.00 83.06 87 ILE A CA 1
ATOM 627 C C . ILE A 1 87 ? 15.612 11.373 5.630 1.00 83.06 87 ILE A C 1
ATOM 629 O O . ILE A 1 87 ? 16.233 10.859 4.696 1.00 83.06 87 ILE A O 1
ATOM 633 N N . THR A 1 88 ? 15.843 12.600 6.085 1.00 81.62 88 THR A N 1
ATOM 634 C CA . THR A 1 88 ? 16.938 13.447 5.611 1.00 81.62 88 THR A CA 1
ATOM 635 C C . THR A 1 88 ? 18.046 13.459 6.663 1.00 81.62 88 THR A C 1
ATOM 637 O O . THR A 1 88 ? 17.817 13.736 7.846 1.00 81.62 88 THR A O 1
ATOM 640 N N . THR A 1 89 ? 19.261 13.121 6.239 1.00 76.62 89 THR A N 1
ATOM 641 C CA . THR A 1 89 ? 20.442 13.044 7.105 1.00 76.62 89 THR A CA 1
ATOM 642 C C . THR A 1 89 ? 21.545 13.888 6.480 1.00 76.62 89 THR A C 1
ATOM 644 O O . THR A 1 89 ? 21.854 13.743 5.299 1.00 76.62 89 THR A O 1
ATOM 647 N N . ALA A 1 90 ? 22.144 14.794 7.255 1.00 71.38 90 ALA A N 1
ATOM 648 C CA . ALA A 1 90 ? 23.161 15.704 6.735 1.00 71.38 90 ALA A CA 1
ATOM 649 C C . ALA A 1 90 ? 24.349 14.931 6.134 1.00 71.38 90 ALA A C 1
ATOM 651 O O . ALA A 1 90 ? 24.960 14.098 6.801 1.00 71.38 90 ALA A O 1
ATOM 652 N N . GLY A 1 91 ? 24.680 15.220 4.872 1.00 64.12 91 GLY A N 1
ATOM 653 C CA . GLY A 1 91 ? 25.788 14.573 4.162 1.00 64.12 91 GLY A CA 1
ATOM 654 C C . GLY A 1 91 ? 25.491 13.169 3.619 1.00 64.12 91 GLY A C 1
ATOM 655 O O . GLY A 1 91 ? 26.400 12.540 3.081 1.00 64.12 91 GLY A O 1
ATOM 656 N N . ALA A 1 92 ? 24.249 12.686 3.720 1.00 68.12 92 ALA A N 1
ATOM 657 C CA . ALA A 1 92 ? 23.797 11.428 3.131 1.00 68.12 92 ALA A CA 1
ATOM 658 C C . ALA A 1 92 ? 22.630 11.675 2.158 1.00 68.12 92 ALA A C 1
ATOM 660 O O . ALA A 1 92 ? 21.924 12.676 2.290 1.00 68.12 92 ALA A O 1
ATOM 661 N N . PRO A 1 93 ? 22.422 10.796 1.161 1.00 69.00 93 PRO A N 1
ATOM 662 C CA . PRO A 1 93 ? 21.248 10.886 0.308 1.00 69.00 93 PRO A CA 1
ATOM 663 C C . PRO A 1 93 ? 19.979 10.648 1.126 1.00 69.00 93 PRO A C 1
ATOM 665 O O . PRO A 1 93 ? 19.950 9.818 2.040 1.00 69.00 93 PRO A O 1
ATOM 668 N N . ASP A 1 94 ? 18.921 11.350 0.741 1.00 80.88 94 ASP A N 1
ATOM 669 C CA . ASP A 1 94 ? 17.590 11.163 1.297 1.00 80.88 94 ASP A CA 1
ATOM 670 C C . ASP A 1 94 ? 17.175 9.688 1.234 1.00 80.88 94 ASP A C 1
ATOM 672 O O . ASP A 1 94 ? 17.489 8.953 0.293 1.00 80.88 94 ASP A O 1
ATOM 676 N N . THR A 1 95 ? 16.456 9.227 2.251 1.00 81.00 95 THR A N 1
ATOM 677 C CA . THR A 1 95 ? 15.949 7.854 2.297 1.00 81.00 95 THR A CA 1
ATOM 678 C C . THR A 1 95 ? 14.435 7.888 2.359 1.00 81.00 95 THR A C 1
ATOM 680 O O . THR A 1 95 ? 13.852 8.380 3.325 1.00 81.00 95 THR A O 1
ATOM 683 N N . ARG A 1 96 ? 13.778 7.345 1.331 1.00 86.31 96 ARG A N 1
ATOM 684 C CA . ARG A 1 96 ? 12.324 7.171 1.342 1.00 86.31 96 ARG A CA 1
ATOM 685 C C . ARG A 1 96 ? 11.964 6.090 2.352 1.00 86.31 96 ARG A C 1
ATOM 687 O O . ARG A 1 96 ? 12.583 5.025 2.385 1.00 86.31 96 ARG A O 1
ATOM 694 N N . MET A 1 97 ? 10.932 6.354 3.140 1.00 84.44 97 MET A N 1
ATOM 695 C CA . MET A 1 97 ? 10.433 5.442 4.157 1.00 84.44 97 MET A CA 1
ATOM 696 C C . MET A 1 97 ? 8.929 5.248 4.009 1.00 84.44 97 MET A C 1
ATOM 698 O O . MET A 1 97 ? 8.172 6.204 3.828 1.00 84.44 97 MET A O 1
ATOM 702 N N . A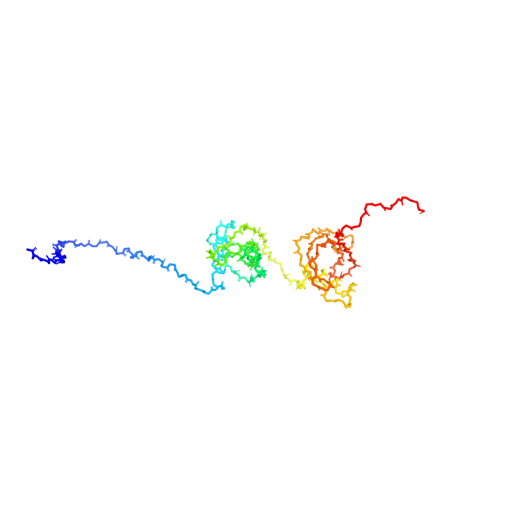RG A 1 98 ? 8.499 3.994 4.150 1.00 86.38 98 ARG A N 1
ATOM 703 C CA . ARG A 1 98 ? 7.099 3.623 4.365 1.00 86.38 98 ARG A CA 1
ATOM 704 C C . ARG A 1 98 ? 6.984 2.900 5.698 1.00 86.38 98 ARG A C 1
ATOM 706 O O . ARG A 1 98 ? 7.678 1.907 5.902 1.00 86.38 98 ARG A O 1
ATOM 713 N N . LEU A 1 99 ? 6.119 3.391 6.573 1.00 86.75 99 LEU A N 1
ATOM 714 C CA . LEU A 1 99 ? 5.845 2.860 7.901 1.00 86.75 99 LEU A CA 1
ATOM 715 C C . LEU A 1 99 ? 4.378 2.437 7.976 1.00 86.75 99 LEU A C 1
ATOM 717 O O . LEU A 1 99 ? 3.491 3.177 7.565 1.00 86.75 99 LEU A O 1
ATOM 721 N N . THR A 1 100 ? 4.124 1.236 8.480 1.00 83.06 100 THR A N 1
ATOM 722 C CA . THR A 1 100 ? 2.780 0.674 8.627 1.00 83.06 100 THR A CA 1
ATOM 723 C C . THR A 1 100 ? 2.551 0.213 10.056 1.00 83.06 100 THR A C 1
ATOM 725 O O . THR A 1 100 ? 3.475 -0.302 10.684 1.00 83.06 100 THR A O 1
ATOM 728 N N . GLY A 1 101 ? 1.332 0.337 10.567 1.00 84.62 101 GLY A N 1
ATOM 729 C CA . GLY A 1 101 ? 0.982 -0.163 11.896 1.00 84.62 101 GLY A CA 1
ATOM 730 C C . GLY A 1 101 ? -0.498 0.011 12.214 1.00 84.62 101 GLY A C 1
ATOM 731 O O . GLY A 1 101 ? -1.259 0.514 11.395 1.00 84.62 101 GLY A O 1
ATOM 732 N N . PHE A 1 102 ? -0.896 -0.399 13.415 1.00 86.06 102 PHE A N 1
ATOM 733 C CA . PHE A 1 102 ? -2.257 -0.228 13.922 1.00 86.06 102 PHE A CA 1
ATOM 734 C C . PHE A 1 102 ? -2.294 0.910 14.935 1.00 86.06 102 PHE A C 1
ATOM 736 O O . PHE A 1 102 ? -1.632 0.834 15.973 1.00 86.06 102 PHE A O 1
ATOM 743 N N . TYR A 1 103 ? -3.048 1.957 14.629 1.00 89.38 103 TYR A N 1
ATOM 744 C CA . TYR A 1 103 ? -3.271 3.101 15.495 1.00 89.38 103 TYR A CA 1
ATOM 745 C C . TYR A 1 103 ? -4.445 2.842 16.431 1.00 89.38 103 TYR A C 1
ATOM 747 O O . TYR A 1 103 ? -5.520 2.418 16.013 1.00 89.38 103 TYR A O 1
ATOM 755 N N . ASP A 1 104 ? -4.222 3.108 17.711 1.00 89.75 104 ASP A N 1
ATOM 756 C CA . ASP A 1 104 ? -5.248 3.099 18.742 1.00 89.75 104 ASP A CA 1
ATOM 757 C C . ASP A 1 104 ? -5.484 4.543 19.200 1.00 89.75 104 ASP A C 1
ATOM 759 O O . ASP A 1 104 ? -4.629 5.149 19.853 1.00 89.75 104 ASP A O 1
ATOM 763 N N . ALA A 1 105 ? -6.652 5.093 18.859 1.00 85.06 105 ALA A N 1
ATOM 764 C CA . ALA A 1 105 ? -7.038 6.465 19.192 1.00 85.06 105 ALA A CA 1
ATOM 765 C C . ALA A 1 105 ? -7.190 6.700 20.708 1.00 85.06 105 ALA A C 1
ATOM 767 O O . ALA A 1 105 ? -7.010 7.823 21.197 1.00 85.06 105 ALA A O 1
ATOM 768 N N . THR A 1 106 ? -7.464 5.640 21.474 1.00 86.06 106 THR A N 1
ATOM 769 C CA . THR A 1 106 ? -7.585 5.701 22.935 1.00 86.06 106 THR A CA 1
ATOM 770 C C . THR A 1 106 ? -6.213 5.949 23.546 1.00 86.06 106 THR A C 1
ATOM 772 O O . THR A 1 106 ? -6.007 6.916 24.285 1.00 86.06 106 THR A O 1
ATOM 775 N N . THR A 1 107 ? -5.235 5.118 23.183 1.00 87.06 107 THR A N 1
ATOM 776 C CA . THR A 1 107 ? -3.874 5.221 23.728 1.00 87.06 107 THR A CA 1
ATOM 777 C C . THR A 1 107 ? -3.007 6.248 23.001 1.00 87.06 107 THR A C 1
ATOM 779 O O . THR A 1 107 ? -2.007 6.698 23.563 1.00 87.06 107 THR A O 1
ATOM 782 N N . GLY A 1 108 ? -3.395 6.661 21.792 1.00 86.69 108 GLY A N 1
ATOM 783 C CA . GLY A 1 108 ? -2.622 7.547 20.923 1.00 86.69 108 GLY A CA 1
ATOM 784 C C . GLY A 1 108 ? -1.317 6.908 20.454 1.00 86.69 108 GLY A C 1
ATOM 785 O O . GLY A 1 108 ? -0.314 7.603 20.318 1.00 86.69 108 GLY A O 1
ATOM 786 N N . LYS A 1 109 ? -1.291 5.580 20.294 1.00 88.81 109 LYS A N 1
ATOM 787 C CA . LYS A 1 109 ? -0.072 4.825 19.978 1.00 88.81 109 LYS A CA 1
ATOM 788 C C . LYS A 1 109 ? -0.243 4.000 18.717 1.00 88.81 109 LYS A C 1
ATOM 790 O O . LYS A 1 109 ? -1.326 3.500 18.426 1.00 88.81 109 LYS A O 1
ATOM 795 N N . LEU A 1 110 ? 0.874 3.816 18.020 1.00 87.81 110 LEU A N 1
ATOM 796 C CA . LEU A 1 110 ? 0.986 2.891 16.905 1.00 87.81 110 LEU A CA 1
ATOM 797 C C . LEU A 1 110 ? 1.591 1.565 17.388 1.00 87.81 110 LEU A C 1
ATOM 799 O O . LEU A 1 110 ? 2.647 1.545 18.024 1.00 87.81 110 LEU A O 1
ATOM 803 N N . ALA A 1 111 ? 0.916 0.457 17.100 1.00 86.88 111 ALA A N 1
ATOM 804 C CA . ALA A 1 111 ? 1.322 -0.897 17.463 1.00 86.88 111 ALA A CA 1
ATOM 805 C C . ALA A 1 111 ? 1.618 -1.747 16.219 1.00 86.88 111 ALA A C 1
ATOM 807 O O . ALA A 1 111 ? 1.162 -1.439 15.119 1.00 86.88 111 ALA A O 1
ATOM 808 N N . ARG A 1 112 ? 2.366 -2.848 16.407 1.00 84.94 112 ARG A N 1
ATOM 809 C CA . ARG A 1 112 ? 2.769 -3.787 15.335 1.00 84.94 112 ARG A CA 1
ATOM 810 C C . ARG A 1 112 ? 3.399 -3.068 14.135 1.00 84.94 112 ARG A C 1
ATOM 812 O O . ARG A 1 112 ? 3.051 -3.308 12.983 1.00 84.94 112 ARG A O 1
ATOM 819 N N . VAL A 1 113 ? 4.310 -2.152 14.446 1.00 87.38 113 VAL A N 1
ATOM 820 C CA . VAL A 1 113 ? 4.954 -1.286 13.462 1.00 87.38 113 VAL A CA 1
ATOM 821 C C . VAL A 1 113 ? 5.876 -2.107 12.564 1.00 87.38 113 VAL A C 1
ATOM 823 O O . VAL A 1 113 ? 6.704 -2.870 13.055 1.00 87.38 113 VAL A O 1
ATOM 826 N N . SER A 1 114 ? 5.742 -1.926 11.255 1.00 77.75 114 SER A N 1
ATOM 827 C CA . SER A 1 114 ? 6.657 -2.435 10.230 1.00 77.75 114 SER A CA 1
ATOM 828 C C . SER A 1 114 ? 7.112 -1.276 9.350 1.00 77.75 114 SER A C 1
ATOM 830 O O . SER A 1 114 ? 6.377 -0.305 9.177 1.00 77.75 114 SER A O 1
ATOM 832 N N . TYR A 1 115 ? 8.322 -1.348 8.799 1.00 85.12 115 TYR A N 1
ATOM 833 C CA . TYR A 1 115 ? 8.856 -0.281 7.955 1.00 85.12 115 TYR A CA 1
ATOM 834 C C . TYR A 1 115 ? 9.654 -0.828 6.769 1.00 85.12 115 TYR A C 1
ATOM 836 O O . TYR A 1 115 ? 10.174 -1.944 6.802 1.00 85.12 115 TYR A O 1
ATOM 844 N N . ARG A 1 116 ? 9.774 -0.010 5.721 1.00 82.44 116 ARG A N 1
ATOM 845 C CA . ARG A 1 116 ? 10.631 -0.254 4.556 1.00 82.44 116 ARG A CA 1
ATOM 8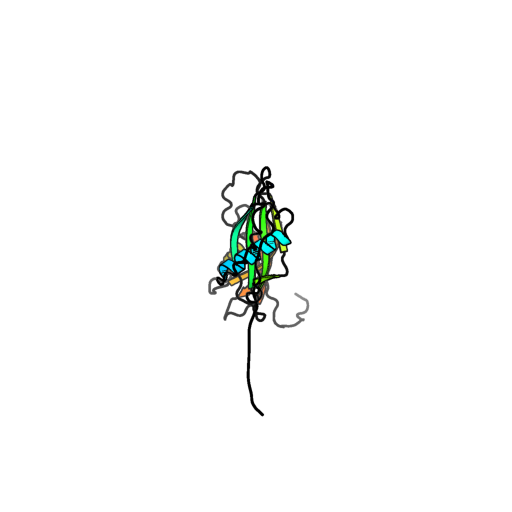46 C C . ARG A 1 116 ? 11.405 1.016 4.217 1.00 82.44 116 ARG A C 1
ATOM 848 O O . ARG A 1 116 ? 10.800 2.081 4.109 1.00 82.44 116 ARG A O 1
ATOM 855 N N . LEU A 1 117 ? 12.718 0.881 4.035 1.00 83.56 117 LEU A N 1
ATOM 856 C CA . LEU A 1 117 ? 13.626 1.955 3.624 1.00 83.56 117 LEU A CA 1
ATOM 857 C C . LEU A 1 117 ? 14.070 1.741 2.176 1.00 83.56 117 LEU A C 1
ATOM 859 O O . LEU A 1 117 ? 14.349 0.611 1.772 1.00 83.56 117 LEU A O 1
ATOM 863 N N . GLN A 1 118 ? 14.148 2.823 1.407 1.00 79.62 118 GLN A N 1
ATOM 864 C CA . GLN A 1 118 ? 14.640 2.811 0.034 1.00 79.62 118 GLN A CA 1
ATOM 865 C C . GLN A 1 118 ? 15.544 4.032 -0.203 1.00 79.62 118 GLN A C 1
ATOM 867 O O . GLN A 1 118 ? 15.119 5.151 0.093 1.00 79.62 118 GLN A O 1
ATOM 872 N N . PRO A 1 119 ? 16.765 3.858 -0.746 1.00 70.62 119 PRO A N 1
ATOM 873 C CA . PRO A 1 119 ? 17.627 4.987 -1.088 1.00 70.62 119 PRO A CA 1
ATOM 874 C C . PRO A 1 119 ? 16.929 5.905 -2.098 1.00 70.62 119 PRO A C 1
ATOM 876 O O . PRO A 1 119 ? 16.448 5.423 -3.129 1.00 70.62 119 PRO A O 1
ATOM 879 N N . ALA A 1 120 ? 16.880 7.213 -1.841 1.00 61.47 120 ALA A N 1
ATOM 880 C CA . ALA A 1 120 ? 16.511 8.182 -2.865 1.00 61.47 120 ALA A CA 1
ATOM 881 C C . ALA A 1 120 ? 17.740 8.386 -3.764 1.00 61.47 120 ALA A C 1
ATOM 883 O O . ALA A 1 120 ? 18.624 9.190 -3.481 1.00 61.47 120 ALA A O 1
ATOM 884 N N . ALA A 1 121 ? 17.868 7.573 -4.812 1.00 54.31 121 ALA A N 1
ATOM 885 C CA . ALA A 1 121 ? 18.967 7.719 -5.759 1.00 54.31 121 ALA A CA 1
ATOM 886 C C . ALA A 1 121 ? 18.905 9.096 -6.458 1.00 54.31 121 ALA A C 1
ATOM 888 O O . ALA A 1 121 ? 17.811 9.535 -6.827 1.00 54.31 121 ALA A O 1
ATOM 889 N N . PRO A 1 122 ? 20.052 9.758 -6.719 1.00 49.34 122 PRO A N 1
ATOM 890 C CA . PRO A 1 122 ? 20.108 10.887 -7.631 1.00 49.34 122 PRO A CA 1
ATOM 891 C C . PRO A 1 122 ? 20.057 10.319 -9.048 1.00 49.34 122 PRO A C 1
ATOM 893 O O . PRO A 1 122 ? 21.063 9.960 -9.655 1.00 49.34 122 PRO A O 1
ATOM 896 N N . THR A 1 123 ? 18.862 10.148 -9.582 1.00 40.16 123 THR A N 1
ATOM 897 C CA . THR A 1 123 ? 18.684 9.841 -10.997 1.00 40.16 123 THR A CA 1
ATOM 898 C C . THR A 1 123 ? 17.500 10.654 -11.447 1.00 40.16 123 THR A C 1
ATOM 900 O O . THR A 1 123 ? 16.442 10.591 -10.825 1.00 40.16 123 THR A O 1
ATOM 903 N N . ALA A 1 124 ? 17.729 11.478 -12.469 1.00 39.31 124 ALA A N 1
ATOM 904 C CA . ALA A 1 124 ? 16.700 12.247 -13.137 1.00 39.31 124 ALA A CA 1
ATOM 905 C C . ALA A 1 124 ? 15.456 11.370 -13.290 1.00 39.31 124 ALA A C 1
ATOM 907 O O . ALA A 1 124 ? 15.483 10.353 -13.986 1.00 39.31 124 ALA A O 1
ATOM 908 N N . LEU A 1 125 ? 14.402 11.745 -12.568 1.00 36.31 125 LEU A N 1
ATOM 909 C CA . LEU A 1 125 ? 13.085 11.172 -12.737 1.00 36.31 125 LEU A CA 1
ATOM 910 C C . LEU A 1 125 ? 12.673 11.525 -14.167 1.00 36.31 125 LEU A C 1
ATOM 912 O O . LEU A 1 125 ? 12.198 12.627 -14.435 1.00 36.31 125 LEU A O 1
ATOM 916 N N . ALA A 1 126 ? 12.839 10.580 -15.095 1.00 37.50 126 ALA A N 1
ATOM 917 C CA . ALA A 1 126 ? 11.780 10.404 -16.073 1.00 37.50 126 ALA A CA 1
ATOM 918 C C . ALA A 1 126 ? 10.493 10.306 -15.239 1.00 37.50 126 ALA A C 1
ATOM 920 O O . ALA A 1 126 ? 10.520 9.580 -14.240 1.00 37.50 126 ALA A O 1
ATOM 921 N N . PRO A 1 127 ? 9.443 11.087 -15.536 1.00 35.84 127 PRO A N 1
ATOM 922 C CA . PRO A 1 127 ? 8.231 11.066 -14.736 1.00 35.84 127 PRO A CA 1
ATOM 923 C C . PRO A 1 127 ? 7.759 9.615 -14.672 1.00 35.84 127 PRO A C 1
ATOM 925 O O . PRO A 1 127 ? 7.300 9.070 -15.676 1.00 35.84 127 PRO A O 1
ATOM 928 N N . GLU A 1 128 ? 7.941 8.964 -13.518 1.00 39.97 128 GLU A N 1
ATOM 929 C CA . GLU A 1 128 ? 7.229 7.735 -13.224 1.00 39.97 128 GLU A CA 1
ATOM 930 C C . GLU A 1 128 ? 5.774 8.173 -13.256 1.00 39.97 128 GLU A C 1
ATOM 932 O O . GLU A 1 128 ? 5.297 8.880 -12.375 1.00 39.97 128 GLU A O 1
ATOM 937 N N . THR A 1 129 ? 5.106 7.865 -14.363 1.00 43.88 129 THR A N 1
ATOM 938 C CA . THR A 1 129 ? 3.652 7.903 -14.450 1.00 43.88 129 THR A CA 1
ATOM 939 C C . THR A 1 129 ? 3.156 7.223 -13.180 1.00 43.88 129 THR A C 1
ATOM 941 O O . THR A 1 129 ? 3.656 6.142 -12.908 1.00 43.88 129 THR A O 1
ATOM 944 N N . ASP A 1 130 ? 2.291 7.846 -12.375 1.00 50.97 130 ASP A N 1
ATOM 945 C CA . ASP A 1 130 ? 1.847 7.362 -11.053 1.00 50.97 130 ASP A CA 1
ATOM 946 C C . ASP A 1 130 ? 1.186 5.964 -11.114 1.00 50.97 130 ASP A C 1
ATOM 948 O O . ASP A 1 130 ? -0.029 5.800 -10.978 1.00 50.97 130 ASP A O 1
ATOM 952 N N . TRP A 1 131 ? 1.974 4.924 -11.370 1.00 60.56 131 TRP A N 1
ATOM 953 C CA . TRP A 1 131 ? 1.520 3.561 -11.541 1.00 60.56 131 TRP A CA 1
ATOM 954 C C . TRP A 1 131 ? 1.671 2.866 -10.191 1.00 60.56 131 TRP A C 1
ATOM 956 O O . TRP A 1 131 ? 2.764 2.704 -9.653 1.00 60.56 131 TRP A O 1
ATOM 966 N N . SER A 1 132 ? 0.542 2.483 -9.601 1.00 81.31 132 SER A N 1
ATOM 967 C CA . SER A 1 132 ? 0.507 1.623 -8.421 1.00 81.31 132 SER A CA 1
ATOM 968 C C . SER A 1 132 ? -0.158 0.306 -8.793 1.00 81.31 132 SER A C 1
ATOM 970 O O . SER A 1 132 ? -1.123 0.298 -9.556 1.00 81.31 132 SER A O 1
ATOM 972 N N . VAL A 1 133 ? 0.345 -0.813 -8.260 1.00 83.38 133 VAL A N 1
ATOM 973 C CA . VAL A 1 133 ? -0.252 -2.145 -8.484 1.00 83.38 133 VAL A CA 1
ATOM 974 C C . VAL A 1 133 ? -1.721 -2.140 -8.060 1.00 83.38 133 VAL A C 1
ATOM 976 O O . VAL A 1 133 ? -2.567 -2.628 -8.791 1.00 83.38 133 VAL A O 1
ATOM 979 N N . GLN A 1 134 ? -2.033 -1.473 -6.947 1.00 87.19 134 GLN A N 1
ATOM 980 C CA . GLN A 1 134 ? -3.397 -1.195 -6.496 1.00 87.19 134 GLN A CA 1
ATOM 981 C C . GLN A 1 134 ? -4.265 -0.560 -7.598 1.00 87.19 134 GLN A C 1
ATOM 983 O O . GLN A 1 134 ? -5.325 -1.082 -7.929 1.00 87.19 134 GLN A O 1
ATOM 988 N N . LEU A 1 135 ? -3.812 0.553 -8.185 1.00 85.56 135 LEU A N 1
ATOM 989 C CA . LEU A 1 135 ? -4.549 1.257 -9.237 1.00 85.56 135 LEU A CA 1
ATOM 990 C C . LEU A 1 135 ? -4.651 0.417 -10.516 1.00 85.56 135 LEU A C 1
ATOM 992 O O . LEU A 1 135 ? -5.671 0.465 -11.196 1.00 85.56 135 LEU A O 1
ATOM 996 N N . ALA A 1 136 ? -3.607 -0.343 -10.848 1.00 87.94 136 ALA A N 1
ATOM 997 C CA . ALA A 1 136 ? -3.590 -1.212 -12.019 1.00 87.94 136 ALA A CA 1
ATOM 998 C C . ALA A 1 136 ? -4.598 -2.361 -11.881 1.00 87.94 136 ALA A C 1
ATOM 1000 O O . ALA A 1 136 ? -5.396 -2.565 -12.789 1.00 87.94 136 ALA A O 1
ATOM 1001 N N . VAL A 1 137 ? -4.629 -3.033 -10.727 1.00 88.69 137 VAL A N 1
ATOM 1002 C CA . VAL A 1 137 ? -5.611 -4.082 -10.419 1.00 88.69 137 VAL A CA 1
ATOM 1003 C C . VAL A 1 137 ? -7.027 -3.506 -10.391 1.00 88.69 137 VAL A C 1
ATOM 1005 O O . VAL A 1 137 ? -7.933 -4.078 -10.985 1.00 88.69 137 VAL A O 1
ATOM 1008 N N . GLN A 1 138 ? -7.230 -2.332 -9.788 1.00 87.56 138 GLN A N 1
ATOM 1009 C CA . GLN A 1 138 ? -8.548 -1.693 -9.759 1.00 87.56 138 GLN A CA 1
ATOM 1010 C C . GLN A 1 138 ? -9.043 -1.288 -11.157 1.00 87.56 138 GLN A C 1
ATOM 1012 O O . GLN A 1 138 ? -10.216 -1.478 -11.476 1.00 87.56 138 GLN A O 1
ATOM 1017 N N . ARG A 1 139 ? -8.153 -0.777 -12.019 1.00 87.56 139 ARG A N 1
ATOM 1018 C CA . ARG A 1 139 ? -8.469 -0.524 -13.434 1.00 87.56 139 ARG A CA 1
ATOM 1019 C C . ARG A 1 139 ? -8.762 -1.816 -14.187 1.00 87.56 139 ARG A C 1
ATOM 1021 O O . ARG A 1 139 ? -9.664 -1.810 -15.015 1.00 87.56 139 ARG A O 1
ATOM 1028 N N . ALA A 1 140 ? -8.023 -2.887 -13.908 1.00 89.12 140 ALA A N 1
ATOM 1029 C CA . ALA A 1 140 ? -8.254 -4.181 -14.529 1.00 89.12 140 ALA A CA 1
ATOM 1030 C C . ALA A 1 140 ? -9.642 -4.721 -14.151 1.00 89.12 140 ALA A C 1
ATOM 1032 O O . ALA A 1 140 ? -10.424 -5.009 -15.049 1.00 89.12 140 ALA A O 1
ATOM 1033 N N . PHE A 1 141 ? -10.017 -4.704 -12.866 1.00 88.81 141 PHE A N 1
ATOM 1034 C CA . PHE A 1 141 ? -11.371 -5.059 -12.420 1.00 88.81 141 PHE A CA 1
ATOM 1035 C C . PHE A 1 141 ? -12.465 -4.238 -13.108 1.00 88.81 141 PHE A C 1
ATOM 1037 O O . PHE A 1 141 ? -13.452 -4.810 -13.557 1.00 88.81 141 PHE A O 1
ATOM 1044 N N . ALA A 1 142 ? -12.282 -2.922 -13.251 1.00 87.56 142 ALA A N 1
ATOM 1045 C CA . ALA A 1 142 ? -13.243 -2.071 -13.957 1.00 87.56 142 ALA A CA 1
ATOM 1046 C C . ALA A 1 142 ? -13.383 -2.411 -15.457 1.00 87.56 142 ALA A C 1
ATOM 1048 O O . ALA A 1 142 ? -14.399 -2.078 -16.060 1.00 87.56 142 ALA A O 1
ATOM 1049 N N . GLN A 1 143 ? -12.383 -3.059 -16.070 1.00 86.88 143 GLN A N 1
ATOM 1050 C CA . GLN A 1 143 ? -12.455 -3.530 -17.457 1.00 86.88 143 GLN A CA 1
ATOM 1051 C C . GLN A 1 143 ? -13.138 -4.897 -17.581 1.00 86.88 143 GLN A C 1
ATOM 1053 O O . GLN A 1 143 ? -13.870 -5.104 -18.546 1.00 86.88 143 GLN A O 1
ATOM 1058 N N . VAL A 1 144 ? -12.922 -5.818 -16.630 1.00 87.44 144 VAL A N 1
ATOM 1059 C CA . VAL A 1 144 ? -13.548 -7.158 -16.668 1.00 87.44 144 VAL A CA 1
ATOM 1060 C C . VAL A 1 144 ? -14.979 -7.167 -16.131 1.00 87.44 144 VAL A C 1
ATOM 1062 O O . VAL A 1 144 ? -15.777 -7.998 -16.553 1.00 87.44 144 VAL A O 1
ATOM 1065 N N . LEU A 1 145 ? -15.315 -6.248 -15.220 1.00 85.44 145 LEU A N 1
ATOM 1066 C CA . LEU A 1 145 ? -16.636 -6.114 -14.596 1.00 85.44 145 LEU A CA 1
ATOM 1067 C C . LEU A 1 145 ? -17.240 -4.723 -14.885 1.00 85.44 145 LEU A C 1
ATOM 1069 O O . LEU A 1 145 ? -17.441 -3.940 -13.954 1.00 85.44 145 LEU A O 1
ATOM 1073 N N . PRO A 1 146 ? -17.520 -4.378 -16.158 1.00 83.38 146 PRO A N 1
ATOM 1074 C CA . PRO A 1 146 ? -17.917 -3.020 -16.550 1.00 83.38 146 PRO A CA 1
ATOM 1075 C C . PRO A 1 146 ? -19.292 -2.595 -16.015 1.00 83.38 146 PRO A C 1
ATOM 1077 O O . PRO A 1 146 ? -19.534 -1.405 -15.831 1.00 83.38 146 PRO A O 1
ATOM 1080 N N . ASP A 1 147 ? -20.180 -3.557 -15.752 1.00 85.38 147 ASP A N 1
ATOM 1081 C CA . ASP A 1 147 ? -21.532 -3.307 -15.234 1.00 85.38 147 ASP A CA 1
ATOM 1082 C C . ASP A 1 147 ? -21.577 -3.211 -13.698 1.00 85.38 147 ASP A C 1
ATOM 1084 O O . ASP A 1 147 ? -22.633 -2.967 -13.113 1.00 85.38 147 ASP A O 1
ATOM 1088 N N . GLN A 1 148 ? -20.434 -3.401 -13.034 1.00 81.75 148 GLN A N 1
ATOM 1089 C CA . GLN A 1 148 ? -20.306 -3.351 -11.582 1.00 81.75 148 GLN A CA 1
ATOM 1090 C C . GLN A 1 148 ? -19.437 -2.158 -11.162 1.00 81.75 148 GLN A C 1
ATOM 1092 O O . GLN A 1 148 ? -18.680 -1.594 -11.950 1.00 81.75 148 GLN A O 1
ATOM 1097 N N . THR A 1 149 ? -19.506 -1.776 -9.886 1.00 83.38 149 THR A N 1
ATOM 1098 C CA . THR A 1 149 ? -18.568 -0.819 -9.270 1.00 83.38 149 THR A CA 1
ATOM 1099 C C . THR A 1 149 ? -17.589 -1.555 -8.357 1.00 83.38 149 THR A C 1
ATOM 1101 O O . THR A 1 149 ? -17.740 -1.485 -7.133 1.00 83.38 149 THR A O 1
ATOM 1104 N N . PRO A 1 150 ? -16.609 -2.296 -8.912 1.00 84.00 150 PRO A N 1
ATOM 1105 C CA . PRO A 1 150 ? -15.665 -3.044 -8.104 1.00 84.00 150 PRO A CA 1
ATOM 1106 C C . PRO A 1 150 ? -14.751 -2.094 -7.323 1.00 84.00 150 PRO A C 1
ATOM 1108 O O . PRO A 1 150 ? -14.145 -1.168 -7.872 1.00 84.00 150 PRO A O 1
ATOM 1111 N N . SER A 1 151 ? -14.610 -2.362 -6.030 1.00 86.50 151 SER A N 1
ATOM 1112 C CA . SER A 1 151 ? -13.520 -1.829 -5.214 1.00 86.50 151 SER A CA 1
ATOM 1113 C C . SER A 1 151 ? -12.590 -2.972 -4.847 1.00 86.50 151 SER A C 1
ATOM 1115 O O . SER A 1 151 ? -13.038 -4.091 -4.609 1.00 86.50 151 SER A O 1
ATOM 1117 N N . PHE A 1 152 ? -11.294 -2.701 -4.814 1.00 86.50 152 PHE A N 1
ATOM 1118 C CA . PHE A 1 152 ? -10.280 -3.677 -4.445 1.00 86.50 152 PHE A CA 1
ATOM 1119 C C . PHE A 1 152 ? -9.322 -3.035 -3.453 1.00 86.50 152 PHE A C 1
ATOM 1121 O O . PHE A 1 152 ? -8.996 -1.861 -3.593 1.00 86.50 152 PHE A O 1
ATOM 1128 N N . ALA A 1 153 ? -8.850 -3.789 -2.471 1.00 85.81 153 ALA A N 1
ATOM 1129 C CA . ALA A 1 153 ? -7.822 -3.384 -1.528 1.00 85.81 153 ALA A CA 1
ATOM 1130 C C . ALA A 1 153 ? -6.707 -4.429 -1.549 1.00 85.81 153 ALA A C 1
ATOM 1132 O O . ALA A 1 153 ? -6.900 -5.568 -1.123 1.00 85.81 153 ALA A O 1
ATOM 1133 N N . LEU A 1 154 ? -5.545 -4.036 -2.067 1.00 86.56 154 LEU A N 1
ATOM 1134 C CA . LEU A 1 154 ? -4.370 -4.886 -2.177 1.00 86.56 154 LEU A CA 1
ATOM 1135 C C . LEU A 1 154 ? -3.824 -5.225 -0.788 1.00 86.56 154 LEU A C 1
ATOM 1137 O O . LEU A 1 154 ? -3.460 -4.331 -0.024 1.00 86.56 154 LEU A O 1
ATOM 1141 N N . ASP A 1 155 ? -3.704 -6.518 -0.511 1.00 78.81 155 ASP A N 1
ATOM 1142 C CA . ASP A 1 155 ? -3.062 -7.034 0.696 1.00 78.81 155 ASP A CA 1
ATOM 1143 C C . ASP A 1 155 ? -1.586 -7.338 0.417 1.00 78.81 155 ASP A C 1
ATOM 1145 O O . ASP A 1 155 ? -0.678 -6.759 1.021 1.00 78.81 155 ASP A O 1
ATOM 1149 N N . SER A 1 156 ? -1.329 -8.178 -0.589 1.00 76.75 156 SER A N 1
ATOM 1150 C CA . SER A 1 156 ? 0.025 -8.570 -0.968 1.00 76.75 156 SER A CA 1
ATOM 1151 C C . SER A 1 156 ? 0.168 -8.731 -2.478 1.00 76.75 156 SER A C 1
ATOM 1153 O O . SER A 1 156 ? -0.779 -9.079 -3.177 1.00 76.75 156 SER A O 1
ATOM 1155 N N . ALA A 1 157 ? 1.362 -8.456 -2.998 1.00 85.00 157 ALA A N 1
ATOM 1156 C CA . ALA A 1 157 ? 1.722 -8.768 -4.374 1.00 85.00 157 ALA A CA 1
ATOM 1157 C C . ALA A 1 157 ? 3.221 -9.024 -4.473 1.00 85.00 157 ALA A C 1
ATOM 1159 O O . ALA A 1 157 ? 4.037 -8.278 -3.921 1.00 85.00 157 ALA A O 1
ATOM 1160 N N . GLN A 1 158 ? 3.576 -10.057 -5.221 1.00 74.75 158 GLN A N 1
ATOM 1161 C CA . GLN A 1 158 ? 4.935 -10.332 -5.653 1.00 74.75 158 GLN A CA 1
ATOM 1162 C C . GLN A 1 158 ? 5.057 -9.977 -7.127 1.00 74.75 158 GLN A C 1
ATOM 1164 O O . GLN A 1 158 ? 4.091 -10.075 -7.875 1.00 74.75 158 GLN A O 1
ATOM 1169 N N . SER A 1 159 ? 6.238 -9.523 -7.543 1.00 86.81 159 SER A N 1
ATOM 1170 C CA . SER A 1 159 ? 6.483 -9.143 -8.933 1.00 86.81 159 SER A CA 1
ATOM 1171 C C . SER A 1 159 ? 7.591 -9.983 -9.544 1.00 86.81 159 SER A C 1
ATOM 1173 O O . SER A 1 159 ? 8.679 -10.064 -8.965 1.00 86.81 159 SER A O 1
ATOM 1175 N N . SER A 1 160 ? 7.366 -10.483 -10.750 1.00 78.00 160 SER A N 1
ATOM 1176 C CA . SER A 1 160 ? 8.367 -11.125 -11.597 1.00 78.00 160 SER A CA 1
ATOM 1177 C C . SER A 1 160 ? 8.527 -10.347 -12.912 1.00 78.00 160 SER A C 1
ATOM 1179 O O . SER A 1 160 ? 7.665 -9.562 -13.318 1.00 78.00 160 SER A O 1
ATOM 1181 N N . ARG A 1 161 ? 9.692 -10.477 -13.558 1.00 76.50 161 ARG A N 1
ATOM 1182 C CA . ARG A 1 161 ? 9.919 -9.899 -14.893 1.00 76.50 161 ARG A CA 1
ATOM 1183 C C . ARG A 1 161 ? 9.413 -10.872 -15.948 1.00 76.50 161 ARG A C 1
ATOM 1185 O O . ARG A 1 161 ? 9.691 -12.062 -15.846 1.00 76.50 161 ARG A O 1
ATOM 1192 N N . VAL A 1 162 ? 8.752 -10.341 -16.970 1.00 77.00 162 VAL A N 1
ATOM 1193 C CA . VAL A 1 162 ? 8.297 -11.109 -18.135 1.00 77.00 162 VAL A CA 1
ATOM 1194 C C . VAL A 1 162 ? 9.229 -10.832 -19.313 1.00 77.00 162 VAL A C 1
ATOM 1196 O O . VAL A 1 162 ? 9.812 -9.745 -19.427 1.00 77.00 162 VAL A O 1
ATOM 1199 N N . GLU A 1 163 ? 9.396 -11.823 -20.182 1.00 69.06 163 GLU A N 1
ATOM 1200 C CA . GLU A 1 163 ? 10.123 -11.671 -21.441 1.00 69.06 163 GLU A CA 1
ATOM 1201 C C . GLU A 1 163 ? 9.524 -10.510 -22.263 1.00 69.06 163 GLU A C 1
ATOM 1203 O O . GLU A 1 163 ? 8.310 -10.331 -22.316 1.00 69.06 163 GLU A O 1
ATOM 1208 N N . GLY A 1 164 ? 10.374 -9.641 -22.824 1.00 67.19 164 GLY A N 1
ATOM 1209 C CA . GLY A 1 164 ? 9.931 -8.395 -23.475 1.00 67.19 164 GLY A CA 1
ATOM 1210 C C . GLY A 1 164 ? 9.846 -7.161 -22.559 1.00 67.19 164 GLY A C 1
ATOM 1211 O O . GLY A 1 164 ? 9.429 -6.094 -23.005 1.00 67.19 164 GLY A O 1
ATOM 1212 N N . GLY A 1 165 ? 10.283 -7.265 -21.298 1.00 70.44 165 GLY A N 1
ATOM 1213 C CA . GLY A 1 165 ? 10.450 -6.112 -20.398 1.00 70.44 165 GLY A CA 1
ATOM 1214 C C . GLY A 1 165 ? 9.200 -5.719 -19.605 1.00 70.44 165 GLY A C 1
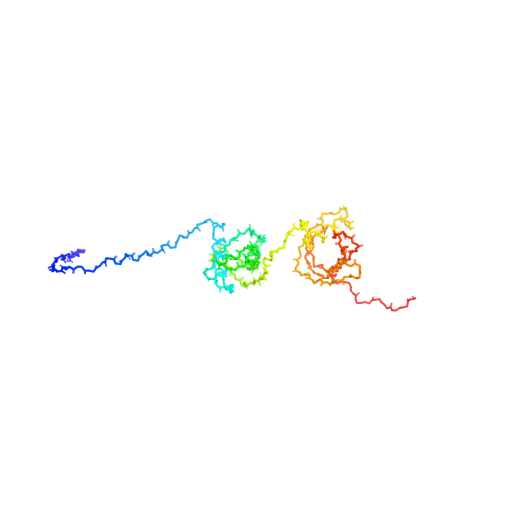ATOM 1215 O O . GLY A 1 165 ? 9.214 -4.696 -18.920 1.00 70.44 165 GLY A O 1
ATOM 1216 N N . GLY A 1 166 ? 8.141 -6.528 -19.678 1.00 77.31 166 GLY A N 1
ATOM 1217 C CA . GLY A 1 166 ? 6.947 -6.396 -18.847 1.00 77.31 166 GLY A CA 1
ATOM 1218 C C . GLY A 1 166 ? 7.150 -6.875 -17.407 1.00 77.31 166 GLY A C 1
ATOM 1219 O O . GLY A 1 166 ? 8.222 -7.353 -17.010 1.00 77.31 166 GLY A O 1
ATOM 1220 N N . ARG A 1 167 ? 6.091 -6.750 -16.607 1.00 84.62 167 ARG A N 1
ATOM 1221 C CA . ARG A 1 167 ? 6.045 -7.207 -15.214 1.00 84.62 167 ARG A CA 1
ATOM 1222 C C . ARG A 1 167 ? 4.784 -8.017 -14.980 1.00 84.62 167 ARG A C 1
ATOM 1224 O O . ARG A 1 167 ? 3.700 -7.550 -15.311 1.00 84.62 167 ARG A O 1
ATOM 1231 N N . ARG A 1 168 ? 4.941 -9.182 -14.365 1.00 84.88 168 ARG A N 1
ATOM 1232 C CA . ARG A 1 168 ? 3.836 -9.982 -13.850 1.00 84.88 168 ARG A CA 1
ATOM 1233 C C . ARG A 1 168 ? 3.752 -9.774 -12.348 1.00 84.88 168 ARG A C 1
ATOM 1235 O O . ARG A 1 168 ? 4.781 -9.697 -11.673 1.00 84.88 168 ARG A O 1
ATOM 1242 N N . PHE A 1 169 ? 2.535 -9.638 -11.852 1.00 89.62 169 PHE A N 1
ATOM 1243 C CA . PHE A 1 169 ? 2.214 -9.493 -10.448 1.00 89.62 169 PHE A CA 1
ATOM 1244 C C . PHE A 1 169 ? 1.264 -10.607 -10.051 1.00 89.62 169 PHE A C 1
ATOM 1246 O O . PHE A 1 169 ? 0.198 -10.737 -10.638 1.00 89.62 169 PHE A O 1
ATOM 1253 N N . GLU A 1 170 ? 1.646 -11.366 -9.040 1.00 88.94 170 GLU A N 1
ATOM 1254 C CA . GLU A 1 170 ? 0.813 -12.398 -8.433 1.00 88.94 170 GLU A CA 1
ATOM 1255 C C . GLU A 1 170 ? 0.545 -11.960 -7.001 1.00 88.94 170 GLU A C 1
ATOM 1257 O O . GLU A 1 170 ? 1.475 -11.607 -6.263 1.00 88.94 170 GLU A O 1
ATOM 1262 N N . GLY A 1 171 ? -0.722 -11.897 -6.615 1.00 87.50 171 GLY A N 1
ATOM 1263 C CA . GLY A 1 171 ? -1.077 -11.283 -5.350 1.00 87.50 171 GLY A CA 1
ATOM 1264 C C . GLY A 1 171 ? -2.462 -11.627 -4.854 1.00 87.50 171 GLY A C 1
ATOM 1265 O O . GLY A 1 171 ? -3.187 -12.443 -5.420 1.00 87.50 171 GLY A O 1
ATOM 1266 N N . SER A 1 172 ? -2.809 -10.980 -3.753 1.00 86.62 172 SER A N 1
ATOM 1267 C CA . SER A 1 172 ? -4.086 -11.131 -3.087 1.00 86.62 172 SER A CA 1
ATOM 1268 C C . SER A 1 172 ? -4.581 -9.815 -2.512 1.00 86.62 172 SER A C 1
ATOM 1270 O O . SER A 1 172 ? -3.812 -8.890 -2.232 1.00 86.62 172 SER A O 1
ATOM 1272 N N . GLY A 1 173 ? -5.886 -9.739 -2.304 1.00 86.25 173 GLY A N 1
ATOM 1273 C CA . GLY A 1 173 ? -6.529 -8.619 -1.645 1.00 86.25 173 GLY A CA 1
ATOM 1274 C C . GLY A 1 173 ? -7.987 -8.900 -1.336 1.00 86.25 173 GLY A C 1
ATOM 1275 O O . GLY A 1 173 ? -8.465 -10.030 -1.456 1.00 86.25 173 GLY A O 1
ATOM 1276 N N . ILE A 1 174 ? -8.686 -7.849 -0.930 1.00 86.50 174 ILE A N 1
ATOM 1277 C CA . ILE A 1 174 ? -10.120 -7.883 -0.670 1.00 86.50 174 ILE A CA 1
ATOM 1278 C C . ILE A 1 174 ? -10.824 -7.110 -1.772 1.00 86.50 174 ILE A C 1
ATOM 1280 O O . ILE A 1 174 ? -10.517 -5.944 -2.004 1.00 86.50 174 ILE A O 1
ATOM 1284 N N . GLY A 1 175 ? -11.761 -7.758 -2.448 1.00 86.62 175 GLY A N 1
ATOM 1285 C CA . GLY A 1 175 ? -12.617 -7.141 -3.443 1.00 86.62 175 GLY A CA 1
ATOM 1286 C C . GLY A 1 175 ? -14.049 -7.028 -2.949 1.00 86.62 175 GLY A C 1
ATOM 1287 O O . GLY A 1 175 ? -14.526 -7.891 -2.218 1.00 86.62 175 GLY A O 1
ATOM 1288 N N . THR A 1 176 ? -14.738 -5.969 -3.350 1.00 85.44 176 THR A N 1
ATOM 1289 C CA . THR A 1 176 ? -16.179 -5.802 -3.149 1.00 85.44 176 THR A CA 1
ATOM 1290 C C . THR A 1 176 ? -16.811 -5.509 -4.498 1.00 85.44 176 THR A C 1
ATOM 1292 O O . THR A 1 176 ? -16.463 -4.513 -5.140 1.00 85.44 176 THR A O 1
ATOM 1295 N N . TRP A 1 177 ? -17.731 -6.363 -4.918 1.00 81.38 177 TRP A N 1
ATOM 1296 C CA . TRP A 1 177 ? -18.528 -6.218 -6.130 1.00 81.38 177 TRP A CA 1
ATOM 1297 C C . TRP A 1 177 ? -19.804 -7.051 -5.947 1.00 81.38 177 TRP A C 1
ATOM 1299 O O . TRP A 1 177 ? -19.782 -8.009 -5.180 1.00 81.38 177 TRP A O 1
ATOM 1309 N N . ASP A 1 178 ? -20.910 -6.647 -6.575 1.00 68.06 178 ASP A N 1
ATOM 1310 C CA . ASP A 1 178 ? -22.269 -7.160 -6.328 1.00 68.06 178 ASP A CA 1
ATOM 1311 C C . ASP A 1 178 ? -22.716 -7.143 -4.844 1.00 68.06 178 ASP A C 1
ATOM 1313 O O . ASP A 1 178 ? -22.290 -7.934 -4.008 1.00 68.06 178 ASP A O 1
ATOM 1317 N N . ASN A 1 179 ? -23.651 -6.248 -4.502 1.00 64.19 179 ASN A N 1
ATOM 1318 C CA . ASN A 1 179 ? -24.302 -6.170 -3.180 1.00 64.19 179 ASN A CA 1
ATOM 1319 C C . ASN A 1 179 ? -23.373 -5.962 -1.956 1.00 64.19 179 ASN A C 1
ATOM 1321 O O . ASN A 1 179 ? -23.799 -6.206 -0.830 1.00 64.19 179 ASN A O 1
ATOM 1325 N N . ASN A 1 180 ? -22.164 -5.415 -2.151 1.00 62.72 180 ASN A N 1
ATOM 1326 C CA . ASN A 1 180 ? -21.210 -4.995 -1.103 1.00 62.72 180 ASN A CA 1
ATOM 1327 C C . ASN A 1 180 ? -20.563 -6.105 -0.250 1.00 62.72 180 ASN A C 1
ATOM 1329 O O . ASN A 1 180 ? -19.919 -5.786 0.752 1.00 62.72 180 ASN A O 1
ATOM 1333 N N . ASP A 1 181 ? -20.638 -7.378 -0.638 1.00 77.94 181 ASP A N 1
ATOM 1334 C CA . ASP A 1 181 ? -19.926 -8.421 0.107 1.00 77.94 181 ASP A CA 1
ATOM 1335 C C . ASP A 1 181 ? -18.415 -8.361 -0.165 1.00 77.94 181 ASP A C 1
ATOM 1337 O O . ASP A 1 181 ? -17.958 -8.476 -1.304 1.00 77.94 181 ASP A O 1
ATOM 1341 N N . ALA A 1 182 ? -17.628 -8.196 0.900 1.00 81.50 182 ALA A N 1
ATOM 1342 C CA . ALA A 1 182 ? -16.172 -8.242 0.842 1.00 81.50 182 ALA A CA 1
ATOM 1343 C C . ALA A 1 182 ? -15.688 -9.689 0.696 1.00 81.50 182 ALA A C 1
ATOM 1345 O O . ALA A 1 182 ? -15.971 -10.542 1.538 1.00 81.50 182 ALA A O 1
ATOM 1346 N N . ARG A 1 183 ? -14.931 -9.965 -0.366 1.00 82.69 183 ARG A N 1
ATOM 1347 C CA . ARG A 1 183 ? -14.425 -11.298 -0.706 1.00 82.69 183 ARG A CA 1
ATOM 1348 C C . ARG A 1 183 ? -12.913 -11.277 -0.807 1.00 82.69 183 ARG A C 1
ATOM 1350 O O . ARG A 1 183 ? -12.328 -10.309 -1.285 1.00 82.69 183 ARG A O 1
ATOM 1357 N N . PHE A 1 184 ? -12.281 -12.361 -0.371 1.00 84.88 184 PHE A N 1
ATOM 1358 C CA . PHE A 1 184 ? -10.871 -12.577 -0.666 1.00 84.88 184 PHE A CA 1
ATOM 1359 C C . PHE A 1 184 ? -10.704 -12.855 -2.158 1.00 84.88 184 PHE A C 1
ATOM 1361 O O . PHE A 1 184 ? -11.490 -13.598 -2.745 1.00 84.88 184 PHE A O 1
ATOM 1368 N N . VAL A 1 185 ? -9.672 -12.272 -2.754 1.00 85.94 185 VAL A N 1
ATOM 1369 C CA . VAL A 1 185 ? -9.387 -12.399 -4.178 1.00 85.94 185 VAL A CA 1
ATOM 1370 C C . VAL A 1 185 ? -7.902 -12.629 -4.353 1.00 85.94 185 VAL A C 1
ATOM 1372 O O . VAL A 1 185 ? -7.099 -11.829 -3.870 1.00 85.94 185 VAL A O 1
ATOM 1375 N N . SER A 1 186 ? -7.533 -13.696 -5.050 1.00 88.69 186 SER A N 1
ATOM 1376 C CA . SER A 1 186 ? -6.200 -13.823 -5.635 1.00 88.69 186 SER A CA 1
ATOM 1377 C C . SER A 1 186 ? -6.235 -13.314 -7.070 1.00 88.69 186 SER A C 1
ATOM 1379 O O . SER A 1 186 ? -7.257 -13.438 -7.744 1.00 88.69 186 SER A O 1
ATOM 1381 N N . PHE A 1 187 ? -5.140 -12.719 -7.531 1.00 90.31 187 PHE A N 1
ATOM 1382 C CA . PHE A 1 187 ? -5.041 -12.201 -8.889 1.00 90.31 187 PHE A CA 1
ATOM 1383 C C . PHE A 1 187 ? -3.674 -12.477 -9.508 1.00 90.31 187 PHE A C 1
ATOM 1385 O O . PHE A 1 187 ? -2.653 -12.519 -8.812 1.00 90.31 187 PHE A O 1
ATOM 1392 N N . GLU A 1 188 ? -3.677 -12.565 -10.832 1.00 91.12 188 GLU A N 1
ATOM 1393 C CA . GLU A 1 188 ? -2.501 -12.453 -11.680 1.00 91.12 188 GLU A CA 1
ATOM 1394 C C . GLU A 1 188 ? -2.691 -11.253 -12.615 1.00 91.12 188 GLU A C 1
ATOM 1396 O O . GLU A 1 188 ? -3.711 -11.110 -13.281 1.00 91.12 188 GLU A O 1
ATOM 1401 N N . LEU A 1 189 ? -1.716 -10.349 -12.641 1.00 91.81 189 LEU A N 1
ATOM 1402 C CA . LEU A 1 189 ? -1.730 -9.138 -13.453 1.00 91.81 189 LEU A CA 1
ATOM 1403 C C . LEU A 1 189 ? -0.432 -9.053 -14.250 1.00 91.81 189 LEU A C 1
ATOM 1405 O O . LEU A 1 189 ? 0.641 -8.898 -13.669 1.00 91.81 189 LEU A O 1
ATOM 1409 N N . THR A 1 190 ? -0.523 -9.037 -15.574 1.00 87.25 190 THR A N 1
ATOM 1410 C CA . THR A 1 190 ? 0.617 -8.781 -16.456 1.00 87.25 190 THR A CA 1
ATOM 1411 C C . THR A 1 190 ? 0.516 -7.384 -17.053 1.00 87.25 190 THR A C 1
ATOM 1413 O O . THR A 1 190 ? -0.467 -7.030 -17.707 1.00 87.25 190 THR A O 1
ATOM 1416 N N . LEU A 1 191 ? 1.565 -6.586 -16.853 1.00 83.62 191 LEU A N 1
ATOM 1417 C CA . LEU A 1 191 ? 1.732 -5.262 -17.442 1.00 83.62 191 LEU A CA 1
ATOM 1418 C C . LEU A 1 191 ? 2.862 -5.258 -18.476 1.00 83.62 191 LEU A C 1
ATOM 1420 O O . LEU A 1 191 ? 3.909 -5.884 -18.283 1.00 83.62 191 LEU A O 1
ATOM 1424 N N . SER A 1 192 ? 2.680 -4.491 -19.550 1.00 81.56 192 SER A N 1
ATOM 1425 C CA . SER A 1 192 ? 3.709 -4.257 -20.563 1.00 81.56 192 SER A CA 1
ATOM 1426 C C . SER A 1 192 ? 4.869 -3.429 -19.992 1.00 81.56 192 SER A C 1
ATOM 1428 O O . SER A 1 192 ? 4.772 -2.842 -18.912 1.00 81.56 192 SER A O 1
ATOM 1430 N N . ALA A 1 193 ? 5.969 -3.306 -20.742 1.00 72.88 193 ALA A N 1
ATOM 1431 C CA . ALA A 1 193 ? 7.083 -2.422 -20.371 1.00 72.88 193 ALA A CA 1
ATOM 1432 C C . ALA A 1 193 ? 6.665 -0.943 -20.213 1.00 72.88 193 ALA A C 1
ATOM 1434 O O . ALA A 1 193 ? 7.372 -0.163 -19.578 1.00 72.88 193 ALA A O 1
ATOM 1435 N N . ARG A 1 194 ? 5.514 -0.559 -20.787 1.00 74.88 194 ARG A N 1
ATOM 1436 C CA . ARG A 1 194 ? 4.917 0.782 -20.692 1.00 74.88 194 ARG A CA 1
ATOM 1437 C C . ARG A 1 194 ? 3.871 0.902 -19.576 1.00 74.88 194 ARG A C 1
ATOM 1439 O O . ARG A 1 194 ? 3.285 1.966 -19.421 1.00 74.88 194 ARG A O 1
ATOM 1446 N N . GLY A 1 195 ? 3.631 -0.165 -18.809 1.00 72.19 195 GLY A N 1
ATOM 1447 C CA . GLY A 1 195 ? 2.617 -0.195 -17.751 1.00 72.19 195 GLY A CA 1
ATOM 1448 C C . GLY A 1 195 ? 1.184 -0.378 -18.258 1.00 72.19 195 GLY A C 1
ATOM 1449 O O . GLY A 1 195 ? 0.241 -0.147 -17.506 1.00 72.19 195 GLY A O 1
ATOM 1450 N N . GLU A 1 196 ? 1.008 -0.774 -19.520 1.00 81.62 196 GLU A N 1
ATOM 1451 C CA . GLU A 1 196 ? -0.308 -1.076 -20.093 1.00 81.62 196 GLU A CA 1
ATOM 1452 C C . GLU A 1 196 ? -0.758 -2.469 -19.654 1.00 81.62 196 GLU A C 1
ATOM 1454 O O . GLU A 1 196 ? 0.074 -3.370 -19.527 1.00 81.62 196 GLU A O 1
ATOM 1459 N N . LEU A 1 197 ? -2.062 -2.649 -19.436 1.00 82.31 197 LEU A N 1
ATOM 1460 C CA . LEU A 1 197 ? -2.618 -3.954 -19.101 1.00 82.31 197 LEU A CA 1
ATOM 1461 C C . LEU A 1 197 ? -2.458 -4.913 -20.288 1.00 82.31 197 LEU A C 1
ATOM 1463 O O . LEU A 1 197 ? -2.931 -4.615 -21.381 1.00 82.31 197 LEU A O 1
ATOM 1467 N N . VAL A 1 198 ? -1.792 -6.046 -20.061 1.00 86.00 198 VAL A N 1
ATOM 1468 C CA . VAL A 1 198 ? -1.623 -7.121 -21.053 1.00 86.00 198 VAL A CA 1
ATOM 1469 C C . VAL A 1 198 ? -2.562 -8.278 -20.741 1.00 86.00 198 VAL A C 1
ATOM 1471 O O . VAL A 1 198 ? -3.237 -8.776 -21.634 1.00 86.00 198 VAL A O 1
ATOM 1474 N N . GLU A 1 199 ? -2.608 -8.688 -19.476 1.00 84.75 199 GLU A N 1
ATOM 1475 C CA . GLU A 1 199 ? -3.396 -9.829 -19.015 1.00 84.75 199 GLU A CA 1
ATOM 1476 C C . GLU A 1 199 ? -3.815 -9.597 -17.565 1.00 84.75 199 GLU A C 1
ATOM 1478 O O . GLU A 1 199 ? -3.053 -9.022 -16.780 1.00 84.75 199 GLU A O 1
ATOM 1483 N N . PHE A 1 200 ? -5.025 -10.022 -17.217 1.00 91.31 200 PHE A N 1
ATOM 1484 C CA . PHE A 1 200 ? -5.515 -10.000 -15.849 1.00 91.31 200 PHE A CA 1
ATOM 1485 C C . PHE A 1 200 ? -6.450 -11.177 -15.613 1.00 91.31 200 PHE A C 1
ATOM 1487 O O . PHE A 1 200 ? -7.417 -11.346 -16.353 1.00 91.31 200 PHE A O 1
ATOM 1494 N N . ASP A 1 201 ? -6.160 -11.942 -14.569 1.00 88.12 201 ASP A N 1
ATOM 1495 C CA . ASP A 1 201 ? -6.982 -13.047 -14.095 1.00 88.12 201 ASP A CA 1
ATOM 1496 C C . ASP A 1 201 ? -7.175 -12.928 -12.577 1.00 88.12 201 ASP A C 1
ATOM 1498 O O . ASP A 1 201 ? -6.332 -12.364 -11.868 1.00 88.12 201 ASP A O 1
ATOM 1502 N N . TYR A 1 202 ? -8.299 -13.423 -12.068 1.00 89.06 202 TYR A N 1
ATOM 1503 C CA . TYR A 1 202 ? -8.602 -13.400 -10.644 1.00 89.06 202 TYR A CA 1
ATOM 1504 C C . TYR A 1 202 ? -9.479 -14.577 -10.226 1.00 89.06 202 TYR A C 1
ATOM 1506 O O . TYR A 1 202 ? -10.326 -15.058 -10.972 1.00 89.06 202 TYR A O 1
ATOM 1514 N N . SER A 1 203 ? -9.320 -15.010 -8.977 1.00 84.12 203 SER A N 1
ATOM 1515 C CA . SER A 1 203 ? -10.161 -16.053 -8.396 1.00 84.12 203 SER A CA 1
ATOM 1516 C C . SER A 1 203 ? -10.611 -15.681 -6.989 1.00 84.12 203 SER A C 1
ATOM 1518 O O . SER A 1 203 ? -9.871 -15.068 -6.215 1.00 84.12 203 SER A O 1
ATOM 1520 N N . THR A 1 204 ? -11.839 -16.061 -6.649 1.00 81.00 204 THR A N 1
ATOM 1521 C CA . THR A 1 204 ? -12.376 -15.963 -5.291 1.00 81.00 204 THR A CA 1
ATOM 1522 C C . THR A 1 204 ? -12.569 -17.366 -4.733 1.00 81.00 204 THR A C 1
ATOM 1524 O O . THR A 1 204 ? -13.235 -18.167 -5.393 1.00 81.00 204 THR A O 1
ATOM 1527 N N . PRO A 1 205 ? -12.052 -17.691 -3.537 1.00 66.25 205 PRO A N 1
ATOM 1528 C CA . PRO A 1 205 ? -12.363 -18.960 -2.903 1.00 66.25 205 PRO A CA 1
ATOM 1529 C C . PRO A 1 205 ? -13.866 -19.001 -2.615 1.00 66.25 205 PRO A C 1
ATOM 1531 O O . PRO A 1 205 ? -14.391 -18.155 -1.890 1.00 66.25 205 PRO A O 1
ATOM 1534 N N . GLY A 1 206 ? -14.563 -19.954 -3.232 1.00 55.12 206 GLY A N 1
ATOM 1535 C CA . GLY A 1 206 ? -15.993 -20.147 -3.027 1.00 55.12 206 GLY A CA 1
ATOM 1536 C C . GLY A 1 206 ? -16.292 -20.516 -1.575 1.00 55.12 206 GLY A C 1
ATOM 1537 O O . GLY A 1 206 ? -15.580 -21.317 -0.965 1.00 55.12 206 GLY A O 1
ATOM 1538 N N . LEU A 1 207 ? -17.368 -19.957 -1.021 1.00 45.97 207 LEU A N 1
ATOM 1539 C CA . LEU A 1 207 ? -18.032 -20.528 0.149 1.00 45.97 207 LEU A CA 1
ATOM 1540 C C . LEU A 1 207 ? -18.688 -21.847 -0.288 1.00 45.97 207 LEU A C 1
ATOM 1542 O O . LEU A 1 207 ? -19.870 -21.862 -0.590 1.00 45.97 207 LEU A O 1
ATOM 1546 N N . GLY A 1 208 ? -17.892 -22.915 -0.363 1.00 38.56 208 GLY A N 1
ATOM 1547 C CA . GLY A 1 208 ? -18.332 -24.301 -0.522 1.00 38.56 208 GLY A CA 1
ATOM 1548 C C . GLY A 1 208 ? -19.224 -24.602 -1.728 1.00 38.56 208 GLY A C 1
ATOM 1549 O O . GLY A 1 208 ? -20.440 -24.607 -1.595 1.00 38.56 208 GLY A O 1
ATOM 1550 N N . GLU A 1 209 ? -18.609 -25.012 -2.834 1.00 36.81 209 GLU A N 1
ATOM 1551 C CA . GLU A 1 209 ? -19.154 -26.072 -3.689 1.00 36.81 209 GLU A CA 1
ATOM 1552 C C . GLU A 1 209 ? -18.000 -27.056 -3.956 1.00 36.81 209 GLU A C 1
ATOM 1554 O O . GLU A 1 209 ? -17.029 -26.725 -4.632 1.00 36.81 209 GLU A O 1
ATOM 1559 N N . ASP A 1 210 ? -18.036 -28.186 -3.243 1.00 37.91 210 ASP A N 1
ATOM 1560 C CA . ASP A 1 210 ? -17.625 -29.538 -3.652 1.00 37.91 210 ASP A CA 1
ATOM 1561 C C . ASP A 1 210 ? -16.506 -29.620 -4.721 1.00 37.91 210 ASP A C 1
ATOM 1563 O O . ASP A 1 210 ? -16.684 -29.327 -5.896 1.00 37.91 210 ASP A O 1
ATOM 1567 N N . ALA A 1 211 ? -15.274 -30.019 -4.398 1.00 40.44 211 ALA A N 1
ATOM 1568 C CA . ALA A 1 211 ? -14.938 -31.426 -4.172 1.00 40.44 211 ALA A CA 1
ATOM 1569 C C . ALA A 1 211 ? -15.854 -32.392 -4.951 1.00 40.44 211 ALA A C 1
ATOM 1571 O O . ALA A 1 211 ? -16.690 -33.029 -4.332 1.00 40.44 211 ALA A O 1
ATOM 1572 N N . GLU A 1 212 ? -15.668 -32.471 -6.278 1.00 33.00 212 GLU A N 1
ATOM 1573 C CA . GLU A 1 212 ? -15.924 -33.617 -7.181 1.00 33.00 212 GLU A CA 1
ATOM 1574 C C . GLU A 1 212 ? -16.517 -33.153 -8.526 1.00 33.00 212 GLU A C 1
ATOM 1576 O O . GLU A 1 212 ? -17.719 -32.978 -8.673 1.00 33.00 212 GLU A O 1
ATOM 1581 N N . TYR A 1 213 ? -15.672 -33.037 -9.556 1.00 32.50 213 TYR A N 1
ATOM 1582 C CA . TYR A 1 213 ? -16.042 -33.573 -10.865 1.00 32.50 213 TYR A CA 1
ATOM 1583 C C . TYR A 1 213 ? -14.847 -34.308 -11.465 1.00 32.50 213 TYR A C 1
ATOM 1585 O O . TYR A 1 213 ? -13.737 -33.790 -11.593 1.00 32.50 213 TYR A O 1
ATOM 1593 N N . VAL A 1 214 ? -15.120 -35.580 -11.713 1.00 38.56 214 VAL A N 1
ATOM 1594 C CA . VAL A 1 214 ? -14.256 -36.647 -12.191 1.00 38.56 214 VAL A CA 1
ATOM 1595 C C . VAL A 1 214 ? -13.813 -36.396 -13.635 1.00 38.56 214 VAL A C 1
ATOM 1597 O O . VAL A 1 214 ? -14.440 -35.658 -14.387 1.00 38.56 214 VAL A O 1
ATOM 1600 N N . ALA A 1 215 ? -12.697 -37.044 -13.955 1.00 38.97 215 ALA A N 1
ATOM 1601 C CA . ALA A 1 215 ? -12.068 -37.261 -15.247 1.00 38.97 215 ALA A CA 1
ATOM 1602 C C . ALA A 1 215 ? -12.981 -37.417 -16.485 1.00 38.97 215 ALA A C 1
ATOM 1604 O O . ALA A 1 215 ? -14.141 -37.805 -16.394 1.00 38.97 215 ALA A O 1
ATOM 1605 N N . GLU A 1 216 ? -12.306 -37.275 -17.633 1.00 32.75 216 GLU A N 1
ATOM 1606 C CA . GLU A 1 216 ? -12.689 -37.649 -19.005 1.00 32.75 216 GLU A CA 1
ATOM 1607 C C . GLU A 1 216 ? -13.575 -36.636 -19.743 1.00 32.75 216 GLU A C 1
ATOM 1609 O O . GLU A 1 216 ? -14.743 -36.453 -19.411 1.00 32.75 216 GLU A O 1
ATOM 1614 N N . HIS A 1 217 ? -13.016 -35.980 -20.770 1.00 37.72 217 HIS A N 1
ATOM 1615 C CA . HIS A 1 217 ? -13.162 -36.335 -22.195 1.00 37.72 217 HIS A CA 1
ATOM 1616 C C . HIS A 1 217 ? -11.965 -35.786 -22.989 1.00 37.72 217 HIS A C 1
ATOM 1618 O O . HIS A 1 217 ? -11.568 -34.627 -22.731 1.00 37.72 217 HIS A O 1
#

Secondary structure (DSSP, 8-state):
--------------------------------------HHHHHHHHHHHHHHHHSTT-TTSEEEEEEEEEPPP-TTSEEEEEEEEEEE-TTS--EEEEEEEEEETTTTEEEEEEEEEEE-------------HHHHHHHHHHHH-TTS--EEEEEEEEEEEPTTS-EEEEEEEEEE-STT-EEEEEEEEEE-TTS-EEEEEEE---S---S------

Foldseek 3Di:
DDDDDDDDDDDDDDDDDDDDDDDDPDDPPPPPPPPDPDLVVLLVVQVLVCCCVPPPPLPVWDWDWDDKDWDDQDPVRKIKIWTWTWTHDPPFAIKTKIKIFIAHSVVSHGPPIDMDIDGPDPDPDPPPPPDDPLVLLLVVCCVVCVVKNKHWDFDDWDWDADPQQKIKIWGWTWMAIDPGDTFIKTKIFIAHNVRHTDDIDMDTDDPDDDDDDDDDD